Protein AF-A0A7T0DX29-F1 (afdb_monomer)

Mean predicted aligned error: 12.37 Å

Secondary structure (DSSP, 8-state):
--SS-EEEEEEEEEBSS-EEEEESSSSTTS-EEEEEPTT-EEEEEEEEEEEEETTEEEEEE-SSSEEEEGGGBPPPPS------S-SS---TTSPPSEEEE-TTSB-S-HHHHHHHT--EEEEEEEETTTEE-TTHHHHHHHHHHTT-EEEEEEE-BSS-HHHHHHHHHHHH---TT-EEEEE----TTSBPPHHHHHHHHHHHHHHHS-PPEEEESHHHHHHS-SS--HHHHTS-EEEE--SSS----TT-SS-SEEEEESSSSSSSS---BTTB-BSTTS---EEE-SS-HHHHHHHHT-

pLDDT: mean 92.16, std 12.1, range [32.5, 98.94]

Nearest PDB structures (foldseek):
  1jfx-assembly1_A  TM=8.303E-01  e=3.977E-15  Streptomyces coelicolor
  6zm8-assembly1_A  TM=8.230E-01  e=1.046E-13  Sodiomyces alcalophilus
  4kru-assembly1_A  TM=8.356E-01  e=8.184E-12  Clostridium phage phiSM101
  4krt-assembly2_B  TM=8.176E-01  e=5.025E-10  Clostridium phage phiSM101
  3hmc-assembly1_A  TM=8.014E-01  e=1.402E-07  Bacillus anthracis

Radius of gyration: 23.6 Å; Cα contacts (8 Å, |Δi|>4): 657; chains: 1; bounding box: 64×58×44 Å

Solvent-accessible surface area (backbone atoms only — not comparable to full-atom values): 16084 Å² total; per-residue (Å²): 125,72,94,60,79,66,46,89,31,53,51,61,30,34,23,70,35,74,38,59,31,12,38,78,40,54,37,89,85,33,54,70,75,48,74,45,57,55,72,43,74,42,57,34,59,22,38,34,77,39,55,66,56,98,86,43,32,48,22,31,29,57,55,80,53,33,20,35,59,41,86,40,31,43,77,62,62,74,66,62,72,59,62,60,102,55,84,83,60,88,74,41,72,46,56,44,43,29,36,50,46,48,68,68,41,44,73,82,28,57,59,47,22,38,74,65,48,37,45,32,42,36,30,38,29,25,34,32,51,72,46,66,36,86,46,36,67,61,50,50,53,55,32,46,76,62,69,31,47,47,28,38,28,33,42,49,29,55,48,60,52,69,44,28,48,52,36,35,53,71,66,56,56,71,55,85,63,36,23,47,32,39,33,47,54,93,37,89,100,36,49,46,47,58,64,48,55,53,54,40,40,50,51,45,26,72,77,65,76,38,58,36,29,43,30,30,38,71,52,45,50,75,57,66,48,86,62,72,45,74,75,51,60,75,35,51,32,32,35,44,40,55,41,87,74,68,81,74,42,73,48,48,98,61,67,56,32,33,33,37,24,61,40,88,51,35,54,88,52,52,56,65,46,57,35,36,62,17,26,97,84,49,34,26,41,30,25,51,59,94,65,52,74,68,54,48,63,66,53,50,45,83

Sequence (302 aa):
MSSYPEIPLTGSVTTSVLVNVRQGSPSLQAPVAQKLAPGQTVTILAAVVGDSVEGNAHWYRISANTYIWAGACSAAPPPNITASPLENSIDLQRIPFVVDLYHSDEVTSFQQAKNAGLAAVIHKATTGASGRDDEYDNRRIDAQNVGLLWGAYHWGTAANITQQVDNFLNYARPDKNTLIALDFETTPGNQMTAQGVKDFCNAIYSELHRRPVIYGSNLLREKLGATRDPFYLDHRLWLAQYSAHPTLPVHWDSYWLWQYTDGPHGPAGCRSIPGIPGNSLGHLDCNYFPGTLQDLNTQWAS

Organism: NCBI:txid539813

InterPro domains:
  IPR002053 Glycoside hydrolase, family 25 [PF01183] (99-262)
  IPR002053 Glycoside hydrolase, family 25 [PS51904] (95-302)
  IPR017853 Glycoside hydrolase superfamily [SSF51445] (98-300)

Foldseek 3Di:
DAPFDWAFAWAKWFFQAKKFKFFQFPEPPGDGPDIDGGGDIAIFGTWGADDDDPNQRIWTDRDPTIIIGPVRIDPRDDGPPPVPVPPDDLAQAAQFQEFEDAQQWAFQALLQLVVSRHAAYAYEAAEALAGGGPCLVVVVVRNVVNPHQAEYEYEYWQHDLVSSLVNCCVGNVDDLRYAYAYEQEDDPPIHQALVSLLSNQVVCCVVPVFGHAYEYECVCQVGNDQDADVSCVVHAYAYEDQEPDDDDRPNDPDHQKYQNFQAPGHDDHDQDGVRTQTGPVSGTGGMDGSDDSVVCSVPRSD

Structure (mmCIF, N/CA/C/O backbone):
data_AF-A0A7T0DX29-F1
#
_entry.id   AF-A0A7T0DX29-F1
#
loop_
_atom_site.group_PDB
_atom_site.id
_atom_site.type_symbol
_atom_site.label_atom_id
_atom_site.label_alt_id
_atom_site.label_comp_id
_atom_site.label_asym_id
_atom_site.label_entity_id
_atom_site.label_seq_id
_atom_site.pdbx_PDB_ins_code
_atom_site.Cartn_x
_atom_site.Cartn_y
_atom_site.Cartn_z
_atom_site.occupancy
_atom_site.B_iso_or_equiv
_atom_site.auth_seq_id
_atom_site.auth_comp_id
_atom_site.auth_asym_id
_atom_site.auth_atom_id
_atom_site.pdbx_PDB_model_num
ATOM 1 N N . MET A 1 1 ? -23.032 -19.375 16.101 1.00 46.28 1 MET A N 1
ATOM 2 C CA . MET A 1 1 ? -22.323 -19.222 14.814 1.00 46.28 1 MET A CA 1
ATOM 3 C C . MET A 1 1 ? -22.002 -20.614 14.300 1.00 46.28 1 MET A C 1
ATOM 5 O O . MET A 1 1 ? -21.700 -21.470 15.122 1.00 46.28 1 MET A O 1
ATOM 9 N N . SER A 1 2 ? -22.177 -20.851 13.000 1.00 51.75 2 SER A N 1
ATOM 10 C CA . SER A 1 2 ? -21.907 -22.142 12.352 1.00 51.75 2 SER A CA 1
ATOM 11 C C . SER A 1 2 ? -20.421 -22.499 12.452 1.00 51.75 2 SER A C 1
ATOM 13 O O . SER A 1 2 ? -19.575 -21.612 12.385 1.00 51.75 2 SER A O 1
ATOM 15 N N . SER A 1 3 ? -20.104 -23.781 12.637 1.00 65.44 3 SER A N 1
ATOM 16 C CA . SER A 1 3 ? -18.730 -24.307 12.634 1.00 65.44 3 SER A CA 1
ATOM 17 C C . SER A 1 3 ? -18.216 -24.648 11.229 1.00 65.44 3 SER A C 1
ATOM 19 O O . SER A 1 3 ? -17.125 -25.196 11.099 1.00 65.44 3 SER A O 1
ATOM 21 N N . TYR A 1 4 ? -19.006 -24.379 10.187 1.00 73.81 4 TYR A N 1
ATOM 22 C CA . TYR A 1 4 ? -18.675 -24.690 8.800 1.00 73.81 4 TYR A CA 1
ATOM 23 C C . TYR A 1 4 ? -18.224 -23.424 8.066 1.00 73.81 4 TYR A C 1
ATOM 25 O O . TYR A 1 4 ? -18.813 -22.368 8.299 1.00 73.81 4 TYR A O 1
ATOM 33 N N . PRO A 1 5 ? -17.218 -23.499 7.173 1.00 76.94 5 PRO A N 1
ATOM 34 C CA . PRO A 1 5 ? -16.922 -22.405 6.255 1.00 76.94 5 PRO A CA 1
ATOM 35 C C . PRO A 1 5 ? -18.178 -22.043 5.451 1.00 76.94 5 PRO A C 1
ATOM 37 O O . PRO A 1 5 ? -18.770 -22.906 4.798 1.00 76.94 5 PRO A O 1
ATOM 40 N N . GLU A 1 6 ? -18.596 -20.779 5.522 1.00 82.88 6 GLU A N 1
ATOM 41 C CA . GLU A 1 6 ? -19.805 -20.288 4.859 1.00 82.88 6 GLU A CA 1
ATOM 42 C C . GLU A 1 6 ? -19.464 -19.230 3.809 1.00 82.88 6 GLU A C 1
ATOM 44 O O . GLU A 1 6 ? -18.599 -18.383 4.024 1.00 82.88 6 GLU A O 1
ATOM 49 N N . ILE A 1 7 ? -20.195 -19.245 2.696 1.00 79.81 7 ILE A N 1
ATOM 50 C CA . ILE A 1 7 ? -20.221 -18.152 1.725 1.00 79.81 7 ILE A CA 1
ATOM 51 C C . ILE A 1 7 ? -21.471 -17.314 2.024 1.00 79.81 7 ILE A C 1
ATOM 53 O O . ILE A 1 7 ? -22.579 -17.866 1.982 1.00 79.81 7 ILE A O 1
ATOM 57 N N . PRO A 1 8 ? -21.340 -16.007 2.323 1.00 79.62 8 PRO A N 1
ATOM 58 C CA . PRO A 1 8 ? -22.489 -15.126 2.483 1.00 79.62 8 PRO A CA 1
ATOM 59 C C . PRO A 1 8 ? -23.383 -15.175 1.241 1.00 79.62 8 PRO A C 1
ATOM 61 O O . PRO A 1 8 ? -22.957 -14.859 0.133 1.00 79.62 8 PRO A O 1
ATOM 64 N N . LEU A 1 9 ? -24.627 -15.606 1.432 1.00 82.62 9 LEU A N 1
ATOM 65 C CA . LEU A 1 9 ? -25.626 -15.706 0.377 1.00 82.62 9 LEU A CA 1
ATOM 66 C C . LEU A 1 9 ? -26.995 -15.502 1.012 1.00 82.62 9 LEU A C 1
ATOM 68 O O . LEU A 1 9 ? -27.514 -16.391 1.689 1.00 82.62 9 LEU A O 1
ATOM 72 N N . THR A 1 10 ? -27.558 -14.316 0.808 1.00 81.94 10 THR A N 1
ATOM 73 C CA . THR A 1 10 ? -28.874 -13.945 1.323 1.00 81.94 10 THR A CA 1
ATOM 74 C C . THR A 1 10 ? -29.874 -13.842 0.182 1.00 81.94 10 THR A C 1
ATOM 76 O O . THR A 1 10 ? -29.548 -13.434 -0.932 1.00 81.94 10 THR A O 1
ATOM 79 N N . GLY A 1 11 ? -31.108 -14.251 0.445 1.00 85.56 11 GLY A N 1
ATOM 80 C CA . GLY A 1 11 ? -32.156 -14.275 -0.565 1.00 85.56 11 GLY A CA 1
ATOM 81 C C . GLY A 1 11 ? -33.291 -15.199 -0.166 1.00 85.56 11 GLY A C 1
ATOM 82 O O . GLY A 1 11 ? -33.345 -15.686 0.962 1.00 85.56 11 GLY A O 1
ATOM 83 N N . SER A 1 12 ? -34.203 -15.440 -1.099 1.00 90.38 12 SER A N 1
ATOM 84 C CA . SER A 1 12 ? -35.266 -16.429 -0.945 1.00 90.38 12 SER A CA 1
ATOM 85 C C . SER A 1 12 ? -35.136 -17.495 -2.022 1.00 90.38 12 SER A C 1
ATOM 87 O O . SER A 1 12 ? -34.916 -17.171 -3.186 1.00 90.38 12 SER A O 1
ATOM 89 N N . VAL A 1 13 ? -35.282 -18.756 -1.630 1.00 93.81 13 VAL A N 1
ATOM 90 C CA . VAL A 1 13 ? -35.387 -19.904 -2.538 1.00 93.81 13 VAL A CA 1
ATOM 91 C C . VAL A 1 13 ? -36.751 -20.550 -2.377 1.00 93.81 13 VAL A C 1
ATOM 93 O O . VAL A 1 13 ? -37.329 -20.509 -1.291 1.00 93.81 13 VAL A O 1
ATOM 96 N N . THR A 1 14 ? -37.260 -21.178 -3.430 1.00 95.56 14 THR A N 1
ATOM 97 C CA . THR A 1 14 ? -38.498 -21.957 -3.361 1.00 95.56 14 THR A CA 1
ATOM 98 C C . THR A 1 14 ? -38.165 -23.434 -3.455 1.00 95.56 14 THR A C 1
ATOM 100 O O . THR A 1 14 ? -37.446 -23.862 -4.350 1.00 95.56 14 THR A O 1
ATOM 103 N N . THR A 1 15 ? -38.679 -24.232 -2.531 1.00 95.06 15 THR A N 1
ATOM 104 C CA . THR A 1 15 ? -38.490 -25.688 -2.533 1.00 95.06 15 THR A CA 1
ATOM 105 C C . THR A 1 15 ? -39.165 -26.316 -3.758 1.00 95.06 15 THR A C 1
ATOM 107 O O . THR A 1 15 ? -40.343 -26.076 -4.021 1.00 95.06 15 THR A O 1
ATOM 110 N N . SER A 1 16 ? -38.428 -27.101 -4.544 1.00 93.44 16 SER A N 1
ATOM 111 C CA . SER A 1 16 ? -38.949 -27.794 -5.734 1.00 93.44 16 SER A CA 1
ATOM 112 C C . SER A 1 16 ? -39.532 -29.165 -5.388 1.00 93.44 16 SER A C 1
ATOM 114 O O . SER A 1 16 ? -40.434 -29.655 -6.065 1.00 93.44 16 SER A O 1
ATOM 116 N N . VAL A 1 17 ? -39.052 -29.762 -4.296 1.00 91.69 17 VAL A N 1
ATOM 117 C CA . VAL A 1 17 ? -39.510 -31.034 -3.731 1.00 91.69 17 VAL A CA 1
ATOM 118 C C . VAL A 1 17 ? -39.623 -30.918 -2.211 1.00 91.69 17 VAL A C 1
ATOM 120 O O . VAL A 1 17 ? -39.242 -29.906 -1.622 1.00 91.69 17 VAL A O 1
ATOM 123 N N . LEU A 1 18 ? -40.139 -31.959 -1.553 1.00 96.25 18 LEU A N 1
ATOM 124 C CA . LEU A 1 18 ? -40.106 -32.021 -0.095 1.00 96.25 18 LEU A CA 1
ATOM 125 C C . LEU A 1 18 ? -38.648 -32.014 0.379 1.00 96.25 18 LEU A C 1
ATOM 127 O O . LEU A 1 18 ? -37.866 -32.874 -0.024 1.00 96.25 18 LEU A O 1
ATOM 131 N N . VAL A 1 19 ? -38.296 -31.089 1.274 1.00 95.69 19 VAL A N 1
ATOM 132 C CA . VAL A 1 19 ? -36.934 -30.978 1.816 1.00 95.69 19 VAL A CA 1
ATOM 133 C C . VAL A 1 19 ? -36.930 -31.099 3.336 1.00 95.69 19 VAL A C 1
ATOM 135 O O . VAL A 1 19 ? -37.750 -30.512 4.044 1.00 95.69 19 VAL A O 1
ATOM 138 N N . ASN A 1 20 ? -35.990 -31.889 3.854 1.00 97.19 20 ASN A N 1
ATOM 139 C CA . ASN A 1 20 ? -35.747 -31.996 5.288 1.00 97.19 20 ASN A CA 1
ATOM 140 C C . ASN A 1 20 ? -34.866 -30.829 5.741 1.00 97.19 20 ASN A C 1
ATOM 142 O O . ASN A 1 20 ? -33.744 -30.674 5.257 1.00 97.19 20 ASN A O 1
ATOM 146 N N . VAL A 1 21 ? -35.340 -30.064 6.720 1.00 97.06 21 VAL A N 1
ATOM 147 C CA . VAL A 1 21 ? -34.515 -29.100 7.448 1.00 97.06 21 VAL A CA 1
ATOM 148 C C . VAL A 1 21 ? -33.689 -29.865 8.472 1.00 97.06 21 VAL A C 1
ATOM 150 O O . VAL A 1 21 ? -34.237 -30.520 9.358 1.00 97.06 21 VAL A O 1
ATOM 153 N N . ARG A 1 22 ? -32.368 -29.797 8.343 1.00 97.19 22 ARG A N 1
ATOM 154 C CA . ARG A 1 22 ? -31.395 -30.500 9.180 1.00 97.19 22 ARG A CA 1
ATOM 155 C C . ARG A 1 22 ? -30.907 -29.602 10.306 1.00 97.19 22 ARG A C 1
ATOM 157 O O . ARG A 1 22 ? -30.511 -28.466 10.055 1.00 97.19 22 ARG A O 1
ATOM 164 N N . GLN A 1 23 ? -30.945 -30.099 11.538 1.00 95.12 23 GLN A N 1
ATOM 165 C CA . GLN A 1 23 ? -30.471 -29.390 12.728 1.00 95.12 23 GLN A CA 1
ATOM 166 C C . GLN A 1 23 ? -28.979 -29.652 12.951 1.00 95.12 23 GLN A C 1
ATOM 168 O O . GLN A 1 23 ? -28.543 -30.799 12.931 1.00 95.12 23 GLN A O 1
ATOM 173 N N . GLY A 1 24 ? -28.203 -28.613 13.254 1.00 89.31 24 GLY A N 1
ATOM 174 C CA . GLY A 1 24 ? -26.823 -28.756 13.729 1.00 89.31 24 GLY A CA 1
ATOM 175 C C . GLY A 1 24 ? -25.768 -28.870 12.630 1.00 89.31 24 GLY A C 1
ATOM 176 O O . GLY A 1 24 ? -24.696 -28.292 12.777 1.00 89.31 24 GLY A O 1
ATOM 177 N N . SER A 1 25 ? -26.063 -29.554 11.521 1.00 93.06 25 SER A N 1
ATOM 178 C CA . SER A 1 25 ? -25.107 -29.718 10.419 1.00 93.06 25 SER A CA 1
ATOM 179 C C . SER A 1 25 ? -25.766 -29.895 9.040 1.00 93.06 25 SER A C 1
ATOM 181 O O . SER A 1 25 ? -26.893 -30.397 8.952 1.00 93.06 25 SER A O 1
ATOM 183 N N . PRO A 1 26 ? -25.081 -29.504 7.943 1.00 94.62 26 PRO A N 1
ATOM 184 C CA . PRO A 1 26 ? -25.516 -29.739 6.563 1.00 94.62 26 PRO A CA 1
ATOM 185 C C . PRO A 1 26 ? -25.245 -31.197 6.145 1.00 94.62 26 PRO A C 1
ATOM 187 O O . PRO A 1 26 ? -24.413 -31.481 5.288 1.00 94.62 26 PRO A O 1
ATOM 190 N N . SER A 1 27 ? -25.909 -32.147 6.807 1.00 94.12 27 SER A N 1
ATOM 191 C CA . SER A 1 27 ? -25.680 -33.584 6.622 1.00 94.12 27 SER A CA 1
ATOM 192 C C . SER A 1 27 ? -26.987 -34.369 6.517 1.00 94.12 27 SER A C 1
ATOM 194 O O . SER A 1 27 ? -27.991 -34.049 7.156 1.00 94.12 27 SER A O 1
ATOM 196 N N . LEU A 1 28 ? -26.970 -35.460 5.749 1.00 91.50 28 LEU A N 1
ATOM 197 C CA . LEU A 1 28 ? -28.060 -36.431 5.681 1.00 91.50 28 LEU A CA 1
ATOM 198 C C . LEU A 1 28 ? -28.261 -37.198 6.996 1.00 91.50 28 LEU A C 1
ATOM 200 O O . LEU A 1 28 ? -29.367 -37.688 7.241 1.00 91.50 28 LEU A O 1
ATOM 204 N N . GLN A 1 29 ? -27.227 -37.273 7.836 1.00 94.50 29 GLN A N 1
ATOM 205 C CA . GLN A 1 29 ? -27.259 -37.940 9.142 1.00 94.50 29 GLN A CA 1
ATOM 206 C C . GLN A 1 29 ? -27.737 -37.019 10.271 1.00 94.50 29 GLN A C 1
ATOM 208 O O . GLN A 1 29 ? -28.053 -37.483 11.365 1.00 94.50 29 GLN A O 1
ATOM 213 N N . ALA A 1 30 ? -27.820 -35.713 10.017 1.00 93.94 30 ALA A N 1
ATOM 214 C CA . ALA A 1 30 ? -28.291 -34.750 10.998 1.00 93.94 30 ALA A CA 1
ATOM 215 C C . ALA A 1 30 ? -29.791 -34.941 11.313 1.00 93.94 30 ALA A C 1
ATOM 217 O O . ALA A 1 30 ? -30.573 -35.269 10.408 1.00 93.94 30 ALA A O 1
ATOM 218 N N . PRO A 1 31 ? -30.238 -34.687 12.559 1.00 97.06 31 PRO A N 1
ATOM 219 C CA . PRO A 1 31 ? -31.652 -34.752 12.917 1.00 97.06 31 PRO A CA 1
ATOM 220 C C . PRO A 1 31 ? -32.518 -33.854 12.028 1.00 97.06 31 PRO A C 1
ATOM 222 O O . PRO A 1 31 ? -32.138 -32.729 11.697 1.00 97.06 31 PRO A O 1
ATOM 225 N N . VAL A 1 32 ? -33.704 -34.340 11.656 1.00 96.94 32 VAL A N 1
ATOM 226 C CA . VAL A 1 32 ? -34.688 -33.545 10.910 1.00 96.94 32 VAL A CA 1
ATOM 227 C C . VAL A 1 32 ? -35.457 -32.671 11.899 1.00 96.94 32 VAL A C 1
ATOM 229 O O . VAL A 1 32 ? -36.229 -33.187 12.700 1.00 96.94 32 VAL A O 1
ATOM 232 N N . ALA A 1 33 ? -35.250 -31.356 11.835 1.00 93.94 33 ALA A N 1
ATOM 233 C CA . ALA A 1 33 ? -35.965 -30.378 12.655 1.00 93.94 33 ALA A CA 1
ATOM 234 C C . ALA A 1 33 ? -37.413 -30.197 12.184 1.00 93.94 33 ALA A C 1
ATOM 236 O O . ALA A 1 33 ? -38.337 -30.127 12.986 1.00 93.94 33 ALA A O 1
ATOM 237 N N . GLN A 1 34 ? -37.602 -30.117 10.865 1.00 96.00 34 GLN A N 1
ATOM 238 C CA . GLN A 1 34 ? -38.903 -29.991 10.214 1.00 96.00 34 GLN A CA 1
ATOM 239 C C . GLN A 1 34 ? -38.811 -30.417 8.744 1.00 96.00 34 GLN A C 1
ATOM 241 O O . GLN A 1 34 ? -37.717 -30.594 8.202 1.00 96.00 34 GLN A O 1
ATOM 246 N N . LYS A 1 35 ? -39.963 -30.562 8.089 1.00 96.19 35 LYS A N 1
ATOM 247 C CA . LYS A 1 35 ? -40.069 -30.846 6.654 1.00 96.19 35 LYS A CA 1
ATOM 248 C C . LYS A 1 35 ? -40.775 -29.692 5.965 1.00 96.19 35 LYS A C 1
ATOM 250 O O . LYS A 1 35 ? -41.811 -29.247 6.451 1.00 96.19 35 LYS A O 1
ATOM 255 N N . LEU A 1 36 ? -40.228 -29.249 4.843 1.00 95.69 36 LEU A N 1
ATOM 256 C CA . LEU A 1 36 ? -40.836 -28.224 4.006 1.00 95.69 36 LEU A CA 1
ATOM 257 C C . LEU A 1 36 ? -41.469 -28.891 2.789 1.00 95.69 36 LEU A C 1
ATOM 259 O O . LEU A 1 36 ? -40.848 -29.752 2.163 1.00 95.69 36 LEU A O 1
ATOM 263 N N . ALA A 1 37 ? -42.714 -28.533 2.495 1.00 96.69 37 ALA A N 1
ATOM 264 C CA . ALA A 1 37 ? -43.442 -29.042 1.336 1.00 96.69 37 ALA A CA 1
ATOM 265 C C . ALA A 1 37 ? -42.986 -28.327 0.049 1.00 96.69 37 ALA A C 1
ATOM 267 O O . ALA A 1 37 ? -42.551 -27.181 0.146 1.00 96.69 37 ALA A O 1
ATOM 268 N N . PRO A 1 38 ? -43.133 -28.943 -1.142 1.00 95.44 38 PRO A N 1
ATOM 269 C CA . PRO A 1 38 ? -42.859 -28.267 -2.410 1.00 95.44 38 PRO A CA 1
ATOM 270 C C . PRO A 1 38 ? -43.627 -26.944 -2.534 1.00 95.44 38 PRO A C 1
ATOM 272 O O . PRO A 1 38 ? -44.781 -26.842 -2.115 1.00 95.44 38 PRO A O 1
ATOM 275 N N . GLY A 1 39 ? -42.999 -25.939 -3.136 1.00 92.06 39 GLY A N 1
ATOM 276 C CA . GLY A 1 39 ? -43.568 -24.606 -3.331 1.00 92.06 39 GLY A CA 1
ATOM 277 C C . GLY A 1 39 ? -43.418 -23.668 -2.131 1.00 92.06 39 GLY A C 1
ATOM 278 O O . GLY A 1 39 ? -43.852 -22.521 -2.207 1.00 92.06 39 GLY A O 1
ATOM 279 N N . GLN A 1 40 ? -42.792 -24.103 -1.032 1.00 94.19 40 GLN A N 1
ATOM 280 C CA . GLN A 1 40 ? -42.513 -23.220 0.101 1.00 94.19 40 GLN A CA 1
ATOM 281 C C . GLN A 1 40 ? -41.295 -22.336 -0.159 1.00 94.19 40 GLN A C 1
ATOM 283 O O . GLN A 1 40 ? -40.230 -22.834 -0.530 1.00 94.19 40 GLN A O 1
ATOM 288 N N . THR A 1 41 ? -41.458 -21.037 0.086 1.00 94.06 41 THR A N 1
ATOM 289 C CA . THR A 1 41 ? -40.389 -20.037 0.019 1.00 94.06 41 THR A CA 1
ATOM 290 C C . THR A 1 41 ? -39.646 -19.956 1.348 1.00 94.06 41 THR A C 1
ATOM 292 O O . THR A 1 41 ? -40.264 -19.854 2.407 1.00 94.06 41 THR A O 1
ATOM 295 N N . VAL A 1 42 ? -38.316 -19.990 1.290 1.00 91.94 42 VAL A N 1
ATOM 296 C CA . VAL A 1 42 ? -37.423 -20.024 2.451 1.00 91.94 42 VAL A CA 1
ATOM 297 C C . VAL A 1 42 ? -36.344 -18.963 2.304 1.00 91.94 42 VAL A C 1
ATOM 299 O O . VAL A 1 42 ? -35.675 -18.894 1.273 1.00 91.94 42 VAL A O 1
ATOM 302 N N . THR A 1 43 ? -36.137 -18.171 3.353 1.00 92.50 43 THR A N 1
ATOM 303 C CA . THR A 1 43 ? -35.022 -17.223 3.421 1.00 92.50 43 THR A CA 1
ATOM 304 C C . THR A 1 43 ? -33.719 -17.960 3.712 1.00 92.50 43 THR A C 1
ATOM 306 O O . THR A 1 43 ? -33.624 -18.706 4.689 1.00 92.50 43 THR A O 1
ATOM 309 N N . ILE A 1 44 ? -32.703 -17.726 2.887 1.00 93.06 44 ILE A N 1
ATOM 310 C CA . ILE A 1 44 ? -31.348 -18.250 3.079 1.00 93.06 44 ILE A CA 1
ATOM 311 C C . ILE A 1 44 ? -30.446 -17.168 3.674 1.00 93.06 44 ILE A C 1
ATOM 313 O O . ILE A 1 44 ? -30.629 -15.977 3.420 1.00 93.06 44 ILE A O 1
ATOM 317 N N . LEU A 1 45 ? -29.493 -17.595 4.497 1.00 87.94 45 LEU A N 1
ATOM 318 C CA . LEU A 1 45 ? -28.546 -16.734 5.209 1.00 87.94 45 LEU A CA 1
ATOM 319 C C . LEU A 1 45 ? -27.106 -16.938 4.730 1.00 87.94 45 LEU A C 1
ATOM 321 O O . LEU A 1 45 ? -26.296 -16.019 4.830 1.00 87.94 45 LEU A O 1
ATOM 325 N N . ALA A 1 46 ? -26.783 -18.141 4.258 1.00 86.81 46 ALA A N 1
ATOM 326 C CA . ALA A 1 46 ? -25.485 -18.476 3.692 1.00 86.81 46 ALA A CA 1
ATOM 327 C C . ALA A 1 46 ? -25.557 -19.760 2.857 1.00 86.81 46 ALA A C 1
ATOM 329 O O . ALA A 1 46 ? -26.452 -20.588 3.055 1.00 86.81 46 ALA A O 1
ATOM 330 N N . ALA A 1 47 ? -24.575 -19.948 1.977 1.00 90.88 47 ALA A N 1
ATOM 331 C CA . ALA A 1 47 ? -24.277 -21.228 1.349 1.00 90.88 47 ALA A CA 1
ATOM 332 C C . ALA A 1 47 ? -23.142 -21.935 2.103 1.00 90.88 47 ALA A C 1
ATOM 334 O O . ALA A 1 47 ? -22.165 -21.305 2.507 1.00 90.88 47 ALA A O 1
ATOM 335 N N . VAL A 1 48 ? -23.268 -23.248 2.281 1.00 92.00 48 VAL A N 1
ATOM 336 C CA . VAL A 1 48 ? -22.279 -24.098 2.955 1.00 92.00 48 VAL A CA 1
ATOM 337 C C . VAL A 1 48 ? -22.066 -25.390 2.169 1.00 92.00 48 VAL A C 1
ATOM 339 O O . VAL A 1 48 ? -22.934 -25.812 1.399 1.00 92.00 48 VAL A O 1
ATOM 342 N N . VAL A 1 49 ? -20.912 -26.025 2.362 1.00 93.31 49 VAL A N 1
ATOM 343 C CA . VAL A 1 49 ? -20.625 -27.357 1.813 1.00 93.31 49 VAL A CA 1
ATOM 344 C C . VAL A 1 49 ? -20.945 -28.411 2.871 1.00 93.31 49 VAL A C 1
ATOM 346 O O . VAL A 1 49 ? -20.573 -28.261 4.035 1.00 93.31 49 VAL A O 1
ATOM 349 N N . GLY A 1 50 ? -21.650 -29.462 2.463 1.00 91.94 50 GLY A N 1
ATOM 350 C CA . GLY A 1 50 ? -22.091 -30.554 3.325 1.00 91.94 50 GLY A CA 1
ATOM 351 C C . GLY A 1 50 ? -22.070 -31.900 2.609 1.00 91.94 50 GLY A C 1
ATOM 352 O O . GLY A 1 50 ? -21.329 -32.085 1.643 1.00 91.94 50 GLY A O 1
ATOM 353 N N . ASP A 1 51 ? -22.901 -32.839 3.064 1.00 94.75 51 ASP A N 1
ATOM 354 C CA . ASP A 1 51 ? -23.025 -34.143 2.405 1.00 94.75 51 ASP A CA 1
ATOM 355 C C . ASP A 1 51 ? -23.484 -33.976 0.951 1.00 94.75 51 ASP A C 1
ATOM 357 O O . ASP A 1 51 ? -24.396 -33.198 0.656 1.00 94.75 51 ASP A O 1
ATOM 361 N N . SER A 1 52 ? -22.872 -34.738 0.045 1.00 92.62 52 SER A N 1
ATOM 362 C CA . SER A 1 52 ? -23.263 -34.754 -1.363 1.00 92.62 52 SER A CA 1
ATOM 363 C C . SER A 1 52 ? -24.515 -35.601 -1.567 1.00 92.62 52 SER A C 1
ATOM 365 O O . SER A 1 52 ? -24.568 -36.762 -1.158 1.00 92.62 52 SER A O 1
ATOM 367 N N . VAL A 1 53 ? -25.513 -35.024 -2.229 1.00 86.00 53 VAL A N 1
ATOM 368 C CA . VAL A 1 53 ? -26.725 -35.716 -2.677 1.00 86.00 53 VAL A CA 1
ATOM 369 C C . VAL A 1 53 ? -26.776 -35.564 -4.188 1.00 86.00 53 VAL A C 1
ATOM 371 O O . VAL A 1 53 ? -26.669 -34.450 -4.690 1.00 86.00 53 VAL A O 1
ATOM 374 N N . GLU A 1 54 ? -26.859 -36.676 -4.921 1.00 86.12 54 GLU A N 1
ATOM 375 C CA . GLU A 1 54 ? -26.903 -36.672 -6.397 1.00 86.12 54 GLU A CA 1
ATOM 376 C C . GLU A 1 54 ? -25.766 -35.852 -7.049 1.00 86.12 54 GLU A C 1
ATOM 378 O O . GLU A 1 54 ? -25.940 -35.204 -8.076 1.00 86.12 54 GLU A O 1
ATOM 383 N N . GLY A 1 55 ? -24.578 -35.861 -6.433 1.00 83.75 55 GLY A N 1
ATOM 384 C CA . GLY A 1 55 ? -23.405 -35.130 -6.922 1.00 83.75 55 GLY A CA 1
ATOM 385 C C . GLY A 1 55 ? -23.356 -33.648 -6.536 1.00 83.75 55 GLY A C 1
ATOM 386 O O . GLY A 1 55 ? -22.369 -32.985 -6.842 1.00 83.75 55 GLY A O 1
ATOM 387 N N . ASN A 1 56 ? -24.361 -33.127 -5.828 1.00 87.50 56 ASN A N 1
ATOM 388 C CA . ASN A 1 56 ? -24.396 -31.752 -5.341 1.00 87.50 56 ASN A CA 1
ATOM 389 C C . ASN A 1 56 ? -24.170 -31.705 -3.819 1.00 87.50 56 ASN A C 1
ATOM 391 O O . ASN A 1 56 ? -25.017 -32.137 -3.034 1.00 87.50 56 ASN A O 1
ATOM 395 N N . ALA A 1 57 ? -23.037 -31.135 -3.407 1.00 92.88 57 ALA A N 1
ATOM 396 C CA . ALA A 1 57 ? -22.644 -30.968 -2.006 1.00 92.88 57 ALA A CA 1
ATOM 397 C C . ALA A 1 57 ? -23.052 -29.613 -1.397 1.00 92.88 57 ALA A C 1
ATOM 399 O O . ALA A 1 57 ? -22.621 -29.281 -0.292 1.00 92.88 57 ALA A O 1
ATOM 400 N N . HIS A 1 58 ? -23.848 -28.806 -2.102 1.00 94.44 58 HIS A N 1
ATOM 401 C CA . HIS A 1 58 ? -24.244 -27.477 -1.646 1.00 94.44 58 HIS A CA 1
ATOM 402 C C . HIS A 1 58 ? -25.498 -27.515 -0.770 1.00 94.44 58 HIS A C 1
ATOM 404 O O . HIS A 1 58 ? -26.494 -28.177 -1.071 1.00 94.44 58 HIS A O 1
ATOM 410 N N . TRP A 1 59 ? -25.455 -26.745 0.312 1.00 96.12 59 TRP A N 1
ATOM 411 C CA . TRP A 1 59 ? -26.535 -26.578 1.277 1.00 96.12 59 TRP A CA 1
ATOM 412 C C . TRP A 1 59 ? -26.738 -25.093 1.583 1.00 96.12 59 TRP A C 1
ATOM 414 O O . TRP A 1 59 ? -25.808 -24.293 1.485 1.00 96.12 59 TRP A O 1
ATOM 424 N N . TYR A 1 60 ? -27.946 -24.725 2.001 1.00 95.69 60 TYR A N 1
ATOM 425 C CA . TYR A 1 60 ? -28.265 -23.386 2.487 1.00 95.69 60 TYR A CA 1
ATOM 426 C C . TYR A 1 60 ? -28.489 -23.402 3.992 1.00 95.69 60 TYR A C 1
ATOM 428 O O . TYR A 1 60 ? -29.245 -24.233 4.500 1.00 95.69 60 TYR A O 1
ATOM 436 N N . ARG A 1 61 ? -27.889 -22.450 4.709 1.00 94.75 61 ARG A N 1
ATOM 437 C CA . ARG A 1 61 ? -28.245 -22.166 6.101 1.00 94.75 61 ARG A CA 1
ATOM 438 C C . ARG A 1 61 ? -29.456 -21.239 6.125 1.00 94.75 61 ARG A C 1
ATOM 440 O O . ARG A 1 61 ? -29.431 -20.188 5.495 1.00 94.75 61 ARG A O 1
ATOM 447 N N . ILE A 1 62 ? -30.496 -21.608 6.872 1.00 92.69 62 ILE A N 1
ATOM 448 C CA . ILE A 1 62 ? -31.782 -20.876 6.901 1.00 92.69 62 ILE A CA 1
ATOM 449 C C . ILE A 1 62 ? -32.126 -20.298 8.281 1.00 92.69 62 ILE A C 1
ATOM 451 O O . ILE A 1 62 ? -33.079 -19.543 8.431 1.00 92.69 62 ILE A O 1
ATOM 455 N N . SER A 1 63 ? -31.353 -20.648 9.310 1.00 90.00 63 SER A N 1
ATOM 456 C CA . SER A 1 63 ? -31.452 -20.058 10.651 1.00 90.00 63 SER A CA 1
ATOM 457 C C . SER A 1 63 ? -30.083 -20.064 11.341 1.00 90.00 63 SER A C 1
ATOM 459 O O . SER A 1 63 ? -29.057 -20.306 10.703 1.00 90.00 63 SER A O 1
ATOM 461 N N . ALA A 1 64 ? -30.037 -19.806 12.649 1.00 83.75 64 ALA A N 1
ATOM 462 C CA . ALA A 1 64 ? -28.802 -19.873 13.426 1.00 83.75 64 ALA A CA 1
ATOM 463 C C . ALA A 1 64 ? -28.110 -21.248 13.358 1.00 83.75 64 ALA A C 1
ATOM 465 O O . ALA A 1 64 ? -26.886 -21.299 13.471 1.00 83.75 64 ALA A O 1
ATOM 466 N N . ASN A 1 65 ? -28.867 -22.345 13.196 1.00 89.00 65 ASN A N 1
ATOM 467 C CA . ASN A 1 65 ? -28.305 -23.699 13.239 1.00 89.00 65 ASN A CA 1
ATOM 468 C C . ASN A 1 65 ? -29.107 -24.753 12.449 1.00 89.00 65 ASN A C 1
ATOM 470 O O . ASN A 1 65 ? -29.179 -25.917 12.850 1.00 89.00 65 ASN A O 1
ATOM 474 N N . THR A 1 66 ? -29.756 -24.352 11.355 1.00 94.62 66 THR A N 1
ATOM 475 C CA . THR A 1 66 ? -30.495 -25.284 10.491 1.00 94.62 66 THR A CA 1
ATOM 476 C C . THR A 1 66 ? -30.164 -25.104 9.022 1.00 94.62 66 THR A C 1
ATOM 478 O O . THR A 1 66 ? -30.001 -23.972 8.555 1.00 94.62 66 THR A O 1
ATOM 481 N N . TYR A 1 67 ? -30.152 -26.220 8.295 1.00 96.25 67 TYR A N 1
ATOM 482 C CA . TYR A 1 67 ? -29.695 -26.307 6.913 1.00 96.25 67 TYR A CA 1
ATOM 483 C C . TYR A 1 67 ? -30.702 -27.050 6.031 1.00 96.25 67 TYR A C 1
ATOM 485 O O . TYR A 1 67 ? -31.386 -27.960 6.496 1.00 96.25 67 TYR A O 1
ATOM 493 N N . ILE A 1 68 ? -30.770 -26.692 4.752 1.00 97.12 68 ILE A N 1
ATOM 494 C CA . ILE A 1 68 ? -31.513 -27.423 3.715 1.00 97.12 68 ILE A CA 1
ATOM 495 C C . ILE A 1 68 ? -30.595 -27.701 2.530 1.00 97.12 68 ILE A C 1
ATOM 497 O O . ILE A 1 68 ? -29.690 -26.916 2.252 1.00 97.12 68 ILE A O 1
ATOM 501 N N . TRP A 1 69 ? -30.804 -28.815 1.836 1.00 96.75 69 TRP A N 1
ATOM 502 C CA . TRP A 1 69 ? -29.992 -29.156 0.670 1.00 96.75 69 TRP A CA 1
ATOM 503 C C . TRP A 1 69 ? -30.384 -28.291 -0.534 1.00 96.75 69 TRP A C 1
ATOM 505 O O . TRP A 1 69 ? -31.571 -28.147 -0.838 1.00 96.75 69 TRP A O 1
ATOM 515 N N . ALA A 1 70 ? -29.391 -27.714 -1.218 1.00 94.88 70 ALA A N 1
ATOM 516 C CA . ALA A 1 70 ? -29.625 -26.720 -2.263 1.00 94.88 70 ALA A CA 1
ATOM 517 C C . ALA A 1 70 ? -30.288 -27.312 -3.514 1.00 94.88 70 ALA A C 1
ATOM 519 O O . ALA A 1 70 ? -31.089 -26.637 -4.153 1.00 94.88 70 ALA A O 1
ATOM 520 N N . GLY A 1 71 ? -30.011 -28.578 -3.846 1.00 93.12 71 GLY A N 1
ATOM 521 C CA . GLY A 1 71 ? -30.595 -29.225 -5.027 1.00 93.12 71 GLY A CA 1
ATOM 522 C C . GLY A 1 71 ? -32.106 -29.485 -4.938 1.00 93.12 71 GLY A C 1
ATOM 523 O O . GLY A 1 71 ? -32.743 -29.707 -5.961 1.00 93.12 71 GLY A O 1
ATOM 524 N N . ALA A 1 72 ? -32.705 -29.396 -3.743 1.00 93.44 72 ALA A N 1
ATOM 525 C CA . ALA A 1 72 ? -34.156 -29.495 -3.543 1.00 93.44 72 ALA A CA 1
ATOM 526 C C . ALA A 1 72 ? -34.871 -28.136 -3.643 1.00 93.44 72 ALA A C 1
ATOM 528 O O . ALA A 1 72 ? -36.045 -28.017 -3.282 1.00 93.44 72 ALA A O 1
ATOM 529 N N . CYS A 1 73 ? -34.164 -27.096 -4.082 1.00 94.56 73 CYS A N 1
ATOM 530 C CA . CYS A 1 73 ? -34.674 -25.740 -4.193 1.00 94.56 73 CYS A CA 1
ATOM 531 C C . CYS A 1 73 ? -34.510 -25.220 -5.625 1.00 94.56 73 CYS A C 1
ATOM 533 O O . CYS A 1 73 ? -33.717 -25.736 -6.412 1.00 94.56 73 CYS A O 1
ATOM 535 N N . SER A 1 74 ? -35.250 -24.166 -5.963 1.00 91.88 74 SER A N 1
ATOM 536 C CA . SER A 1 74 ? -34.931 -23.310 -7.098 1.00 91.88 74 SER A CA 1
ATOM 537 C C . SER A 1 74 ? -33.488 -22.828 -6.983 1.00 91.88 74 SER A C 1
ATOM 539 O O . SER A 1 74 ? -32.953 -22.720 -5.874 1.00 91.88 74 SER A O 1
ATOM 541 N N . ALA A 1 75 ? -32.881 -22.464 -8.114 1.00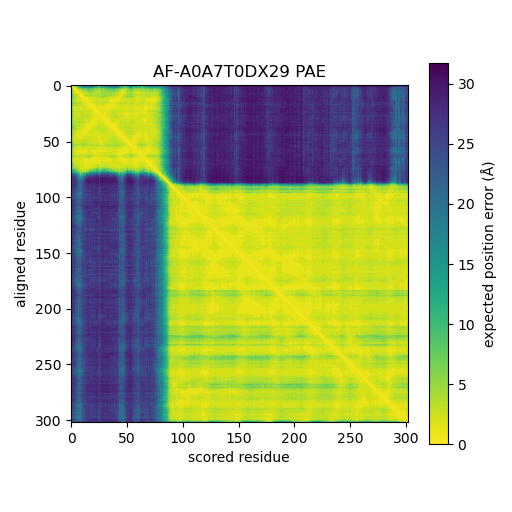 84.38 75 ALA A N 1
ATOM 542 C CA . ALA A 1 75 ? -31.632 -21.720 -8.075 1.00 84.38 75 ALA A CA 1
ATOM 543 C C . ALA A 1 75 ? -31.795 -20.541 -7.106 1.00 84.38 75 ALA A C 1
ATOM 545 O O . ALA A 1 75 ? -32.807 -19.829 -7.154 1.00 84.38 75 ALA A O 1
ATOM 546 N N . ALA A 1 76 ? -30.832 -20.374 -6.198 1.00 80.31 76 ALA A N 1
ATOM 547 C CA . ALA A 1 76 ? -30.760 -19.147 -5.430 1.00 80.31 76 ALA A CA 1
ATOM 548 C C . ALA A 1 76 ? -30.725 -17.971 -6.409 1.00 80.31 76 ALA A C 1
ATOM 550 O O . ALA A 1 76 ? -30.156 -18.114 -7.501 1.00 80.31 76 ALA A O 1
ATOM 551 N N . PRO A 1 77 ? -31.322 -16.819 -6.050 1.00 70.69 77 PRO A N 1
ATOM 552 C CA . PRO A 1 77 ? -31.035 -15.607 -6.793 1.00 70.69 77 PRO A CA 1
ATOM 553 C C . PRO A 1 77 ? -29.510 -15.503 -6.934 1.00 70.69 77 PRO A C 1
ATOM 555 O O . PRO A 1 77 ? -28.796 -15.934 -6.011 1.00 70.69 77 PRO A O 1
ATOM 558 N N . PRO A 1 78 ? -28.994 -14.974 -8.066 1.00 62.16 78 PRO A N 1
ATOM 559 C CA . PRO A 1 78 ? -27.587 -14.594 -8.112 1.00 62.16 78 PRO A CA 1
ATOM 560 C C . PRO A 1 78 ? -27.307 -13.850 -6.814 1.00 62.16 78 PRO A C 1
ATOM 562 O O . PRO A 1 78 ? -28.218 -13.134 -6.368 1.00 62.16 78 PRO A O 1
ATOM 565 N N . PRO A 1 79 ? -26.151 -14.100 -6.161 1.00 54.28 79 PRO A N 1
ATOM 566 C CA . PRO A 1 79 ? -25.870 -13.496 -4.876 1.00 54.28 79 PRO A CA 1
ATOM 567 C C . PRO A 1 79 ? -26.334 -12.065 -4.970 1.00 54.28 79 PRO A C 1
ATOM 569 O O . PRO A 1 79 ? -25.994 -11.380 -5.941 1.00 54.28 79 PRO A O 1
ATOM 572 N N . ASN A 1 80 ? -27.195 -11.667 -4.035 1.00 42.12 80 ASN A N 1
ATOM 573 C CA . ASN A 1 80 ? -27.410 -10.265 -3.802 1.00 42.12 80 ASN A CA 1
ATOM 574 C C . ASN A 1 80 ? -26.027 -9.747 -3.384 1.00 42.12 80 ASN A C 1
ATOM 576 O O . ASN A 1 80 ? -25.750 -9.507 -2.218 1.00 42.12 80 ASN A O 1
ATOM 580 N N . ILE A 1 81 ? -25.193 -9.462 -4.381 1.00 39.34 81 ILE A N 1
ATOM 581 C CA . ILE A 1 81 ? -24.575 -8.173 -4.500 1.00 39.34 81 ILE A CA 1
ATOM 582 C C . ILE A 1 81 ? -25.768 -7.221 -4.672 1.00 39.34 81 ILE A C 1
ATOM 584 O O . ILE A 1 81 ? -25.933 -6.544 -5.678 1.00 39.34 81 ILE A O 1
ATOM 588 N N . THR A 1 82 ? -26.592 -7.093 -3.618 1.00 32.50 82 THR A N 1
ATOM 589 C CA . THR A 1 82 ? -26.736 -5.766 -3.072 1.00 32.50 82 THR A CA 1
ATOM 590 C C . THR A 1 82 ? -25.302 -5.304 -3.050 1.00 32.50 82 THR A C 1
ATOM 592 O O . THR A 1 82 ? -24.492 -5.824 -2.274 1.00 32.50 82 THR A O 1
ATOM 595 N N . ALA A 1 83 ? -24.970 -4.406 -3.977 1.00 36.25 83 ALA A N 1
ATOM 596 C CA . ALA A 1 83 ? -24.000 -3.405 -3.642 1.00 36.25 83 ALA A CA 1
ATOM 597 C C . ALA A 1 83 ? -24.230 -3.173 -2.148 1.00 36.25 83 ALA A C 1
ATOM 599 O O . ALA A 1 83 ? -25.370 -2.910 -1.727 1.00 36.25 83 ALA A O 1
ATOM 600 N N . SER A 1 84 ? -23.195 -3.367 -1.329 1.00 32.84 84 SER A N 1
ATOM 601 C CA . SER A 1 84 ? -23.123 -2.657 -0.056 1.00 32.84 84 SER A CA 1
ATOM 602 C C . SER A 1 84 ? -23.807 -1.303 -0.257 1.00 32.84 84 SER A C 1
ATOM 604 O O . SER A 1 84 ? -23.691 -0.793 -1.368 1.00 32.84 84 SER A O 1
ATOM 606 N N . PRO A 1 85 ? -24.540 -0.713 0.695 1.00 35.66 85 PRO A N 1
ATOM 607 C CA . PRO A 1 85 ? -25.032 0.656 0.527 1.00 35.66 85 PRO A CA 1
ATOM 608 C C . PRO A 1 85 ? -23.843 1.586 0.191 1.00 35.66 85 PRO A C 1
ATOM 610 O O . PRO A 1 85 ? -23.142 2.064 1.069 1.00 35.66 85 PRO A O 1
ATOM 613 N N . LEU A 1 86 ? -23.569 1.682 -1.104 1.00 38.72 86 LEU A N 1
ATOM 614 C CA . LEU A 1 86 ? -22.382 2.074 -1.862 1.00 38.72 86 LEU A CA 1
ATOM 615 C C . LEU A 1 86 ? -22.780 1.889 -3.347 1.00 38.72 86 LEU A C 1
ATOM 617 O O . LEU A 1 86 ? -21.967 1.532 -4.195 1.00 38.72 86 LEU A O 1
ATOM 621 N N . GLU A 1 87 ? -24.032 2.185 -3.714 1.00 34.47 87 GLU A N 1
ATOM 622 C CA . GLU A 1 87 ? -24.145 3.004 -4.915 1.00 34.47 87 GLU A CA 1
ATOM 623 C C . GLU A 1 87 ? -23.460 4.335 -4.572 1.00 34.47 87 GLU A C 1
ATOM 625 O O . GLU A 1 87 ? -24.013 5.194 -3.894 1.00 34.47 87 GLU A O 1
ATOM 630 N N . ASN A 1 88 ? -22.198 4.442 -4.986 1.00 42.78 88 ASN A N 1
ATOM 631 C CA . ASN A 1 88 ? -21.573 5.673 -5.456 1.00 42.78 88 ASN A CA 1
ATOM 632 C C . ASN A 1 88 ? -21.642 6.912 -4.555 1.00 42.78 88 ASN A C 1
ATOM 634 O O . ASN A 1 88 ? -21.885 8.020 -5.030 1.00 42.78 88 ASN A O 1
ATOM 638 N N . SER A 1 89 ? -21.239 6.781 -3.297 1.00 56.53 89 SER A N 1
ATOM 639 C CA . SER A 1 89 ? -20.398 7.839 -2.744 1.00 56.53 89 SER A CA 1
ATOM 640 C C . SER A 1 89 ? -19.221 7.207 -2.032 1.00 56.53 89 SER A C 1
ATOM 642 O O . SER A 1 89 ? -19.379 6.596 -0.976 1.00 56.53 89 SER A O 1
ATOM 644 N N . ILE A 1 90 ? -18.038 7.347 -2.623 1.00 76.44 90 ILE A N 1
ATOM 645 C CA . ILE A 1 90 ? -16.786 7.198 -1.893 1.00 76.44 90 ILE A CA 1
ATOM 646 C C . ILE A 1 90 ? -16.885 8.149 -0.691 1.00 76.44 90 ILE A C 1
ATOM 648 O O . ILE A 1 90 ? -16.847 9.368 -0.854 1.00 76.44 90 ILE A O 1
ATOM 652 N N . ASP A 1 91 ? -17.096 7.598 0.505 1.00 82.44 91 ASP A N 1
ATOM 653 C CA . ASP A 1 91 ? -17.202 8.384 1.732 1.00 82.44 91 ASP A CA 1
ATOM 654 C C . ASP A 1 91 ? -15.801 8.650 2.277 1.00 82.44 91 ASP A C 1
ATOM 656 O O . ASP A 1 91 ? -15.300 7.952 3.159 1.00 82.44 91 ASP A O 1
ATOM 660 N N . LEU A 1 92 ? -15.159 9.667 1.708 1.00 90.12 92 LEU A N 1
ATOM 661 C CA . LEU A 1 92 ? -13.859 10.141 2.166 1.00 90.12 92 LEU A CA 1
ATOM 662 C C . LEU A 1 92 ? -13.962 10.993 3.434 1.00 90.12 92 LEU A C 1
ATOM 664 O O . LEU A 1 92 ? -12.936 11.461 3.900 1.00 90.12 92 LEU A O 1
ATOM 668 N N . GLN A 1 93 ? -15.153 11.239 3.996 1.00 88.06 93 GLN A N 1
ATOM 669 C CA . GLN A 1 93 ? -15.305 12.066 5.203 1.00 88.06 93 GLN A CA 1
ATOM 670 C C . GLN A 1 93 ? -14.979 11.299 6.492 1.00 88.06 93 GLN A C 1
ATOM 672 O O . GLN A 1 93 ? -14.788 11.911 7.542 1.00 88.06 93 GLN A O 1
ATOM 677 N N . ARG A 1 94 ? -14.905 9.966 6.431 1.00 88.06 94 ARG A N 1
ATOM 678 C CA . ARG A 1 94 ? -14.507 9.118 7.564 1.00 88.06 94 ARG A CA 1
ATOM 679 C C . ARG A 1 94 ? -13.000 9.131 7.778 1.00 88.06 94 ARG A C 1
ATOM 681 O O . ARG A 1 94 ? -12.241 9.410 6.856 1.00 88.06 94 ARG A O 1
ATOM 688 N N . ILE A 1 95 ? -12.586 8.738 8.985 1.00 91.12 95 ILE A N 1
ATOM 689 C CA . ILE A 1 95 ? -11.186 8.422 9.280 1.00 91.12 95 ILE A CA 1
ATOM 690 C C . ILE A 1 95 ? -10.666 7.414 8.240 1.00 91.12 95 ILE A C 1
ATOM 692 O O . ILE A 1 95 ? -11.337 6.399 8.011 1.00 91.12 95 ILE A O 1
ATOM 696 N N . PRO A 1 96 ? -9.502 7.675 7.613 1.00 92.06 96 PRO A N 1
ATOM 697 C CA . PRO A 1 96 ? -8.898 6.746 6.668 1.00 92.06 96 PRO A CA 1
ATOM 698 C C . PRO A 1 96 ? -8.736 5.354 7.285 1.00 92.06 96 PRO A C 1
ATOM 700 O O . PRO A 1 96 ? -8.252 5.207 8.407 1.00 92.06 96 PRO A O 1
ATOM 703 N N . PHE A 1 97 ? -9.124 4.310 6.548 1.00 90.06 97 PHE A N 1
ATOM 704 C CA . PHE A 1 97 ? -8.920 2.927 6.995 1.00 90.06 97 PHE A CA 1
ATOM 705 C C . PHE A 1 97 ? -7.450 2.528 6.966 1.00 90.06 97 PHE A C 1
ATOM 707 O O . PHE A 1 97 ? -7.016 1.728 7.798 1.00 90.06 97 PHE A O 1
ATOM 714 N N . VAL A 1 98 ? -6.696 3.079 6.020 1.00 98.38 98 VAL A N 1
ATOM 715 C CA . VAL A 1 98 ? -5.280 2.789 5.838 1.00 98.38 98 VAL A CA 1
ATOM 716 C C . VAL A 1 98 ? -4.535 4.106 5.654 1.00 98.38 98 VAL A C 1
ATOM 718 O O . VAL A 1 98 ? -4.973 4.975 4.897 1.00 98.38 98 VAL A O 1
ATOM 721 N N . VAL A 1 99 ? -3.404 4.236 6.332 1.00 98.56 99 VAL A N 1
ATOM 722 C CA . VAL A 1 99 ? -2.384 5.241 6.017 1.00 98.56 99 VAL A CA 1
ATOM 723 C C . VAL A 1 99 ? -1.121 4.545 5.581 1.00 98.56 99 VAL A C 1
ATOM 725 O O . VAL A 1 99 ? -0.858 3.405 5.983 1.00 98.56 99 VAL A O 1
ATOM 728 N N . ASP A 1 100 ? -0.338 5.249 4.792 1.00 98.81 100 ASP A N 1
ATOM 729 C CA . ASP A 1 100 ? 1.046 4.903 4.566 1.00 98.81 100 ASP A CA 1
ATOM 730 C C . ASP A 1 100 ? 1.958 5.965 5.168 1.00 98.81 100 ASP A C 1
ATOM 732 O O . ASP A 1 100 ? 1.564 7.117 5.308 1.00 98.81 100 ASP A O 1
ATOM 736 N N . LEU A 1 101 ? 3.108 5.520 5.673 1.00 98.81 101 LEU A N 1
ATOM 737 C CA . LEU A 1 101 ? 3.991 6.330 6.509 1.00 98.81 101 LEU A CA 1
ATOM 738 C C . LEU A 1 101 ? 5.458 6.097 6.149 1.00 98.81 101 LEU A C 1
ATOM 740 O O . LEU A 1 101 ? 5.844 5.013 5.701 1.00 98.81 101 LEU A O 1
ATOM 744 N N . TYR A 1 102 ? 6.292 7.084 6.445 1.00 98.62 102 TYR A N 1
ATOM 745 C CA . TYR A 1 102 ? 7.749 6.992 6.451 1.00 98.62 102 TYR A CA 1
ATOM 746 C C . TYR A 1 102 ? 8.339 7.786 7.629 1.00 98.62 102 TYR A C 1
ATOM 748 O O . TYR A 1 102 ? 7.614 8.435 8.385 1.00 98.62 102 TYR A O 1
ATOM 756 N N . HIS A 1 103 ? 9.660 7.735 7.824 1.00 98.44 103 HIS A N 1
ATOM 757 C CA . HIS A 1 103 ? 10.320 8.324 9.000 1.00 98.44 103 HIS A CA 1
ATOM 758 C C . HIS A 1 103 ? 10.024 9.812 9.243 1.00 98.44 103 HIS A C 1
ATOM 760 O O . HIS A 1 103 ? 10.124 10.265 10.380 1.00 98.44 103 HIS A O 1
ATOM 766 N N . SER A 1 104 ? 9.678 10.594 8.210 1.00 98.12 104 SER A N 1
ATOM 767 C CA . SER A 1 104 ? 9.379 12.022 8.408 1.00 98.12 104 SER A CA 1
ATOM 768 C C . SER A 1 104 ? 7.955 12.295 8.891 1.00 98.12 104 SER A C 1
ATOM 770 O O . SER A 1 104 ? 7.680 13.433 9.269 1.00 98.12 104 SER A O 1
ATOM 772 N N . ASP A 1 105 ? 7.061 11.305 8.879 1.00 98.50 105 ASP A N 1
ATOM 773 C CA . ASP A 1 105 ? 5.742 11.442 9.494 1.00 98.50 105 ASP A CA 1
ATOM 774 C C . ASP A 1 105 ? 5.863 11.401 11.008 1.00 98.50 105 ASP A C 1
ATOM 776 O O . ASP A 1 105 ? 6.548 10.545 11.558 1.00 98.50 105 ASP A O 1
ATOM 780 N N . GLU A 1 106 ? 5.171 12.288 11.706 1.00 98.25 106 GLU A N 1
ATOM 781 C CA . GLU A 1 106 ? 5.044 12.219 13.150 1.00 98.25 106 GLU A CA 1
ATOM 782 C C . GLU A 1 106 ? 3.961 11.199 13.534 1.00 98.25 106 GLU A C 1
ATOM 784 O O . GLU A 1 106 ? 2.847 11.199 13.000 1.00 98.25 106 GLU A O 1
ATOM 789 N N . VAL A 1 107 ? 4.273 10.346 14.513 1.00 98.56 107 VAL A N 1
ATOM 790 C CA . VAL A 1 107 ? 3.315 9.443 15.157 1.00 98.56 107 VAL A CA 1
ATOM 791 C C . VAL A 1 107 ? 3.402 9.649 16.662 1.00 98.56 107 VAL A C 1
ATOM 793 O O . VAL A 1 107 ? 4.405 9.327 17.290 1.00 98.56 107 VAL A O 1
ATOM 796 N N . THR A 1 108 ? 2.331 10.165 17.258 1.00 98.31 108 THR A N 1
ATOM 797 C CA . THR A 1 108 ? 2.246 10.390 18.708 1.00 98.31 108 THR A CA 1
ATOM 798 C C . THR A 1 108 ? 1.481 9.284 19.432 1.00 98.31 108 THR A C 1
ATOM 800 O O . THR A 1 108 ? 1.720 9.057 20.617 1.00 98.31 108 THR A O 1
ATOM 803 N N . SER A 1 109 ? 0.559 8.576 18.760 1.00 98.25 109 SER A N 1
ATOM 804 C CA . SER A 1 109 ? -0.146 7.429 19.351 1.00 98.25 109 SER A CA 1
ATOM 805 C C . SER A 1 109 ? -0.918 6.577 18.335 1.00 98.25 109 SER A C 1
ATOM 807 O O . SER A 1 109 ? -2.021 6.937 17.914 1.00 98.25 109 SER A O 1
ATOM 809 N N . PHE A 1 110 ? -0.443 5.359 18.056 1.00 98.69 110 PHE A N 1
ATOM 810 C CA . PHE A 1 110 ? -1.235 4.383 17.294 1.00 98.69 110 PHE A CA 1
ATOM 811 C C . PHE A 1 110 ? -2.508 3.931 18.022 1.00 98.69 110 PHE A C 1
ATOM 813 O O . PHE A 1 110 ? -3.489 3.580 17.371 1.00 98.69 110 PHE A O 1
ATOM 820 N N . GLN A 1 111 ? -2.547 3.982 19.359 1.00 97.62 111 GLN A N 1
ATOM 821 C CA . GLN A 1 111 ? -3.764 3.663 20.113 1.00 97.62 111 GLN A CA 1
ATOM 822 C C . GLN A 1 111 ? -4.877 4.683 19.842 1.00 97.62 111 GLN A C 1
ATOM 824 O O . GLN A 1 111 ? -6.034 4.296 19.671 1.00 97.62 111 GLN A O 1
ATOM 829 N N . GLN A 1 112 ? -4.544 5.978 19.788 1.00 97.50 112 GLN A N 1
ATOM 830 C CA . GLN A 1 112 ? -5.518 7.011 19.426 1.00 97.50 112 GLN A CA 1
ATOM 831 C C . GLN A 1 112 ? -5.992 6.830 17.982 1.00 97.50 112 GLN A C 1
ATOM 833 O O . GLN A 1 112 ? -7.199 6.863 17.742 1.00 97.50 112 GLN A O 1
ATOM 838 N N . ALA A 1 113 ? -5.072 6.534 17.060 1.00 98.00 113 ALA A N 1
ATOM 839 C CA . ALA A 1 113 ? -5.403 6.276 15.662 1.00 98.00 113 ALA A CA 1
ATOM 840 C C . ALA A 1 113 ? -6.352 5.076 15.516 1.00 98.00 113 ALA A C 1
ATOM 842 O O . ALA A 1 113 ? -7.385 5.164 14.849 1.00 98.00 113 ALA A O 1
ATOM 843 N N . LYS A 1 114 ? -6.056 3.972 16.215 1.00 95.62 114 LYS A N 1
ATOM 844 C CA . LYS A 1 114 ? -6.902 2.773 16.264 1.00 95.62 114 LYS A CA 1
ATOM 845 C C . LYS A 1 114 ? -8.298 3.089 16.797 1.00 95.62 114 LYS A C 1
ATOM 847 O O . LYS A 1 114 ? -9.286 2.684 16.190 1.00 95.62 114 LYS A O 1
ATOM 852 N N . ASN A 1 115 ? -8.385 3.830 17.902 1.00 93.06 115 ASN A N 1
ATOM 853 C CA . ASN A 1 115 ? -9.661 4.216 18.510 1.00 93.06 115 ASN A CA 1
ATOM 854 C C . ASN A 1 115 ? -10.485 5.144 17.604 1.00 93.06 115 ASN A C 1
ATOM 856 O O . ASN A 1 115 ? -11.712 5.103 17.653 1.00 93.06 115 ASN A O 1
ATOM 860 N N . ALA A 1 116 ? -9.825 5.959 16.777 1.00 91.12 116 ALA A N 1
ATOM 861 C CA . ALA A 1 116 ? -10.477 6.820 15.796 1.00 91.12 116 ALA A CA 1
ATOM 862 C C . ALA A 1 116 ? -11.019 6.043 14.581 1.00 91.12 116 ALA A C 1
ATOM 864 O O . ALA A 1 116 ? -11.892 6.544 13.878 1.00 91.12 116 ALA A O 1
ATOM 865 N N . GLY A 1 117 ? -10.547 4.814 14.352 1.00 92.44 117 GLY A N 1
ATOM 866 C CA . GLY A 1 117 ? -11.030 3.941 13.282 1.00 92.44 117 GLY A CA 1
ATOM 867 C C . GLY A 1 117 ? -9.973 3.531 12.259 1.00 92.44 117 GLY A C 1
ATOM 868 O O . GLY A 1 117 ? -10.327 2.860 11.289 1.00 92.44 117 GLY A O 1
ATOM 869 N N . LEU A 1 118 ? -8.694 3.875 12.468 1.00 96.94 118 LEU A N 1
ATOM 870 C CA . LEU A 1 118 ? -7.612 3.361 11.631 1.00 96.94 118 LEU A CA 1
ATOM 871 C C . LEU A 1 118 ? -7.564 1.829 11.729 1.00 96.94 118 LEU A C 1
ATOM 873 O O . LEU A 1 118 ? -7.598 1.254 12.822 1.00 96.94 118 LEU A O 1
ATOM 877 N N . ALA A 1 119 ? -7.471 1.155 10.586 1.00 97.56 119 ALA A N 1
ATOM 878 C CA . ALA A 1 119 ? -7.399 -0.300 10.522 1.00 97.56 119 ALA A CA 1
ATOM 879 C C . ALA A 1 119 ? -5.976 -0.806 10.269 1.00 97.56 119 ALA A C 1
ATOM 881 O O . ALA A 1 119 ? -5.594 -1.835 10.838 1.00 97.56 119 ALA A O 1
ATOM 882 N N . ALA A 1 120 ? -5.207 -0.099 9.438 1.00 98.69 120 ALA A N 1
ATOM 883 C CA . ALA A 1 120 ? -3.906 -0.559 8.982 1.00 98.69 120 ALA A CA 1
ATOM 884 C C . ALA A 1 120 ? -2.903 0.570 8.717 1.00 98.69 120 ALA A C 1
ATOM 886 O O . ALA A 1 120 ? -3.286 1.700 8.420 1.00 98.69 120 ALA A O 1
ATOM 887 N N . VAL A 1 121 ? -1.620 0.216 8.766 1.00 98.88 121 VAL A N 1
ATOM 888 C CA . VAL A 1 121 ? -0.486 1.069 8.392 1.00 98.88 121 VAL A CA 1
ATOM 889 C C . VAL A 1 121 ? 0.358 0.332 7.355 1.00 98.88 121 VAL A C 1
ATOM 891 O O . VAL A 1 121 ? 0.692 -0.834 7.568 1.00 98.88 121 VAL A O 1
ATOM 894 N N . ILE A 1 122 ? 0.726 0.996 6.257 1.00 98.94 122 ILE A N 1
ATOM 895 C CA . ILE A 1 122 ? 1.746 0.520 5.311 1.00 98.94 122 ILE A CA 1
ATOM 896 C C . ILE A 1 122 ? 2.979 1.412 5.455 1.00 98.94 122 ILE A C 1
ATOM 898 O O . ILE A 1 122 ? 2.975 2.561 5.044 1.00 98.94 122 ILE A O 1
ATOM 902 N N . HIS A 1 123 ? 4.047 0.910 6.060 1.00 98.94 123 HIS A N 1
ATOM 903 C CA . HIS A 1 123 ? 5.209 1.731 6.381 1.00 98.94 123 HIS A CA 1
ATOM 904 C C . HIS A 1 123 ? 6.353 1.505 5.398 1.00 98.94 123 HIS A C 1
ATOM 906 O O . HIS A 1 123 ? 6.620 0.370 4.984 1.00 98.94 123 HIS A O 1
ATOM 912 N N . LYS A 1 124 ? 7.091 2.568 5.084 1.00 98.94 124 LYS A N 1
ATOM 913 C CA . LYS A 1 124 ? 8.358 2.467 4.368 1.00 98.94 124 LYS A CA 1
ATOM 914 C C . LYS A 1 124 ? 9.288 1.561 5.146 1.00 98.94 124 LYS A C 1
ATOM 916 O O . LYS A 1 124 ? 9.534 1.809 6.320 1.00 98.94 124 LYS A O 1
ATOM 921 N N . ALA A 1 125 ? 9.817 0.529 4.505 1.00 98.94 125 ALA A N 1
ATOM 922 C CA . ALA A 1 125 ? 10.873 -0.276 5.101 1.00 98.94 125 ALA A CA 1
ATOM 923 C C . ALA A 1 125 ? 12.224 0.081 4.491 1.00 98.94 125 ALA A C 1
ATOM 925 O O . ALA A 1 125 ? 13.203 0.312 5.196 1.00 98.94 125 ALA A O 1
ATOM 926 N N . THR A 1 126 ? 12.298 0.106 3.160 1.00 98.94 126 THR A N 1
ATOM 927 C CA . THR A 1 126 ? 13.575 0.222 2.448 1.00 98.94 126 THR A CA 1
ATOM 928 C C . THR A 1 126 ? 13.454 1.001 1.146 1.00 98.94 126 THR A C 1
ATOM 930 O O . THR A 1 126 ? 12.368 1.171 0.594 1.00 98.94 126 THR A O 1
ATOM 933 N N . THR A 1 127 ? 14.595 1.467 0.642 1.00 98.81 127 THR A N 1
ATOM 934 C CA . THR A 1 127 ? 14.732 2.076 -0.686 1.00 98.81 127 THR A CA 1
ATOM 935 C C . THR A 1 127 ? 16.022 1.601 -1.328 1.00 98.81 127 THR A C 1
ATOM 937 O O . THR A 1 127 ? 17.092 1.701 -0.721 1.00 98.81 127 THR A O 1
ATOM 940 N N . GLY A 1 128 ? 15.947 1.115 -2.565 1.00 98.62 128 GLY A N 1
ATOM 941 C CA . GLY A 1 128 ? 17.136 0.694 -3.299 1.00 98.62 128 GLY A CA 1
ATOM 942 C C . GLY A 1 128 ? 17.963 -0.381 -2.581 1.00 98.62 128 GLY A C 1
ATOM 943 O O . GLY A 1 128 ? 17.464 -1.155 -1.763 1.00 98.62 128 GLY A O 1
ATOM 944 N N . ALA A 1 129 ? 19.254 -0.445 -2.907 1.00 98.62 129 ALA A N 1
ATOM 945 C CA . ALA A 1 129 ? 20.138 -1.517 -2.443 1.00 98.62 129 ALA A CA 1
ATOM 946 C C . ALA A 1 129 ? 20.440 -1.499 -0.932 1.00 98.62 129 ALA A C 1
ATOM 948 O O . ALA A 1 129 ? 20.846 -2.522 -0.390 1.00 98.62 129 ALA A O 1
ATOM 949 N N . SER A 1 130 ? 20.302 -0.357 -0.249 1.00 98.44 130 SER A N 1
ATOM 950 C CA . SER A 1 130 ? 20.729 -0.232 1.156 1.00 98.44 130 SER A CA 1
ATOM 951 C C . SER A 1 130 ? 19.949 0.771 2.006 1.00 98.44 130 SER A C 1
ATOM 953 O O . SER A 1 130 ? 20.126 0.779 3.223 1.00 98.44 130 SER A O 1
ATOM 955 N N . GLY A 1 131 ? 19.096 1.610 1.409 1.00 98.69 131 GLY A N 1
ATOM 956 C CA . GLY A 1 131 ? 18.290 2.575 2.153 1.00 98.69 131 GLY A CA 1
ATOM 957 C C . GLY A 1 131 ? 17.301 1.856 3.065 1.00 98.69 131 GLY A C 1
ATOM 958 O O . GLY A 1 131 ? 16.672 0.880 2.645 1.00 98.69 131 GLY A O 1
ATOM 959 N N . ARG A 1 132 ? 17.186 2.327 4.305 1.00 98.75 132 ARG A N 1
ATOM 960 C CA . ARG A 1 132 ? 16.378 1.749 5.383 1.00 98.75 132 ARG A CA 1
ATOM 961 C C . ARG A 1 132 ? 15.714 2.878 6.151 1.00 98.75 132 ARG A C 1
ATOM 963 O O . ARG A 1 132 ? 16.358 3.897 6.383 1.00 98.75 132 ARG A O 1
ATOM 970 N N . ASP A 1 133 ? 14.449 2.694 6.484 1.00 98.81 133 ASP A N 1
ATOM 971 C CA . ASP A 1 133 ? 13.675 3.660 7.254 1.00 98.81 133 ASP A CA 1
ATOM 972 C C . ASP A 1 133 ? 13.784 3.323 8.746 1.00 98.81 133 ASP A C 1
ATOM 974 O O . ASP A 1 133 ? 13.327 2.267 9.178 1.00 98.81 133 ASP A O 1
ATOM 978 N N . ASP A 1 134 ? 14.457 4.179 9.510 1.00 98.44 134 ASP A N 1
ATOM 979 C CA . ASP A 1 134 ? 14.862 3.940 10.901 1.00 98.44 134 ASP A CA 1
ATOM 980 C C . ASP A 1 134 ? 13.692 3.860 11.889 1.00 98.44 134 ASP A C 1
ATOM 982 O O . ASP A 1 134 ? 13.814 3.243 12.949 1.00 98.44 134 ASP A O 1
ATOM 986 N N . GLU A 1 135 ? 12.540 4.398 11.508 1.00 98.62 135 GLU A N 1
ATOM 987 C CA . GLU A 1 135 ? 11.308 4.345 12.286 1.00 98.62 135 GLU A CA 1
ATOM 988 C C . GLU A 1 135 ? 10.528 3.030 12.102 1.00 98.62 135 GLU A C 1
ATOM 990 O O . GLU A 1 135 ? 9.671 2.695 12.927 1.00 98.62 135 GLU A O 1
ATOM 995 N N . TYR A 1 136 ? 10.829 2.255 11.051 1.00 98.88 136 TYR A N 1
ATOM 996 C CA . TYR A 1 136 ? 10.053 1.077 10.648 1.00 98.88 136 TYR A CA 1
ATOM 997 C C . TYR A 1 136 ? 9.867 0.051 11.777 1.00 98.88 136 TYR A C 1
ATOM 999 O O . TYR A 1 136 ? 8.744 -0.383 12.039 1.00 98.88 136 TYR A O 1
ATOM 1007 N N . ASP A 1 137 ? 10.950 -0.346 12.453 1.00 98.44 137 ASP A N 1
ATOM 1008 C CA . ASP A 1 137 ? 10.8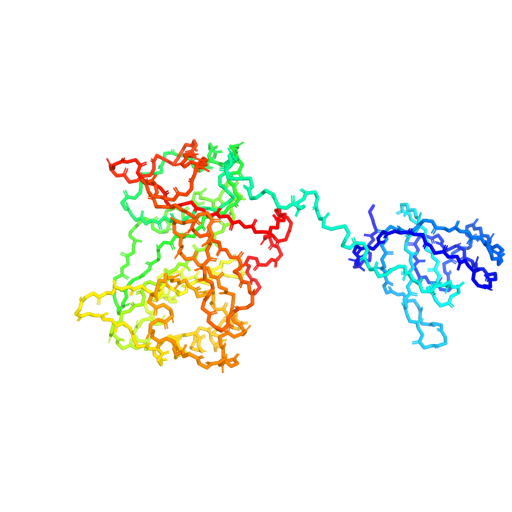99 -1.420 13.455 1.00 98.44 137 ASP A CA 1
ATOM 1009 C C . ASP A 1 137 ? 10.116 -1.002 14.710 1.00 98.44 137 ASP A C 1
ATOM 1011 O O . ASP A 1 137 ? 9.271 -1.762 15.191 1.00 98.44 137 ASP A O 1
ATOM 1015 N N . ASN A 1 138 ? 10.343 0.217 15.210 1.00 98.31 138 ASN A N 1
ATOM 1016 C CA . ASN A 1 138 ? 9.638 0.730 16.387 1.00 98.31 138 ASN A CA 1
ATOM 1017 C C . ASN A 1 138 ? 8.142 0.890 16.094 1.00 98.31 138 ASN A C 1
ATOM 1019 O O . ASN A 1 138 ? 7.298 0.402 16.848 1.00 98.31 138 ASN A O 1
ATOM 1023 N N . ARG A 1 139 ? 7.799 1.484 14.944 1.00 98.69 139 ARG A N 1
ATOM 1024 C CA . ARG A 1 139 ? 6.399 1.698 14.565 1.00 98.69 139 ARG A CA 1
ATOM 1025 C C . ARG A 1 139 ? 5.665 0.402 14.263 1.00 98.69 139 ARG A C 1
ATOM 1027 O O . ARG A 1 139 ? 4.482 0.308 14.586 1.00 98.69 139 ARG A O 1
ATOM 1034 N N . ARG A 1 140 ? 6.347 -0.612 13.716 1.00 98.81 140 ARG A N 1
ATOM 1035 C CA . ARG A 1 140 ? 5.771 -1.954 13.547 1.00 98.81 140 ARG A CA 1
ATOM 1036 C C . ARG A 1 140 ? 5.304 -2.508 14.882 1.00 98.81 140 ARG A C 1
ATOM 1038 O O . ARG A 1 140 ? 4.162 -2.951 14.990 1.00 98.81 140 ARG A O 1
ATOM 1045 N N . ILE A 1 141 ? 6.182 -2.475 15.884 1.00 98.50 141 ILE A N 1
ATOM 1046 C CA . ILE A 1 141 ? 5.890 -2.988 17.224 1.00 98.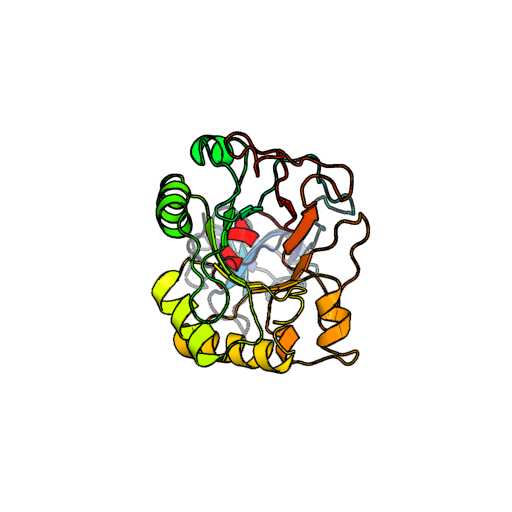50 141 ILE A CA 1
ATOM 1047 C C . ILE A 1 141 ? 4.702 -2.230 17.822 1.00 98.50 141 ILE A C 1
ATOM 1049 O O . ILE A 1 141 ? 3.724 -2.854 18.237 1.00 98.50 141 ILE A O 1
ATOM 1053 N N . ASP A 1 142 ? 4.739 -0.899 17.805 1.00 98.69 142 ASP A N 1
ATOM 1054 C CA . ASP A 1 142 ? 3.697 -0.075 18.419 1.00 98.69 142 ASP A CA 1
ATOM 1055 C C . ASP A 1 142 ? 2.332 -0.232 17.732 1.00 98.69 142 ASP A C 1
ATOM 1057 O O . ASP A 1 142 ? 1.307 -0.362 18.407 1.00 98.69 142 ASP A O 1
ATOM 1061 N N . ALA A 1 143 ? 2.299 -0.285 16.397 1.00 98.75 143 ALA A N 1
ATOM 1062 C CA . ALA A 1 143 ? 1.070 -0.487 15.636 1.00 98.75 143 ALA A CA 1
ATOM 1063 C C . ALA A 1 143 ? 0.476 -1.888 15.868 1.00 98.75 143 ALA A C 1
ATOM 1065 O O . ALA A 1 143 ? -0.730 -2.031 16.096 1.00 98.75 143 ALA A O 1
ATOM 1066 N N . GLN A 1 144 ? 1.311 -2.932 15.857 1.00 98.38 144 GLN A N 1
ATOM 1067 C CA . GLN A 1 144 ? 0.857 -4.304 16.093 1.00 98.38 144 GLN A CA 1
ATOM 1068 C C . GLN A 1 144 ? 0.367 -4.509 17.535 1.00 98.38 144 GLN A C 1
ATOM 1070 O O . GLN A 1 144 ? -0.633 -5.199 17.737 1.00 98.38 144 GLN A O 1
ATOM 1075 N N . ASN A 1 145 ? 0.994 -3.861 18.525 1.00 98.38 145 ASN A N 1
ATOM 1076 C CA . ASN A 1 145 ? 0.580 -3.925 19.932 1.00 98.38 145 ASN A CA 1
ATOM 1077 C C . ASN A 1 145 ? -0.853 -3.422 20.166 1.00 98.38 145 ASN A C 1
ATOM 1079 O O . ASN A 1 145 ? -1.542 -3.922 21.053 1.00 98.38 145 ASN A O 1
ATOM 1083 N N . VAL A 1 146 ? -1.326 -2.470 19.355 1.00 98.00 146 VAL A N 1
ATOM 1084 C CA . VAL A 1 146 ? -2.707 -1.955 19.417 1.00 98.00 146 VAL A CA 1
ATOM 1085 C C . VAL A 1 146 ? -3.651 -2.645 18.417 1.00 98.00 146 VAL A C 1
ATOM 1087 O O . VAL A 1 146 ? -4.805 -2.244 18.251 1.00 98.00 146 VAL A O 1
ATOM 1090 N N . GLY A 1 147 ? -3.178 -3.694 17.737 1.00 97.50 147 GLY A N 1
ATOM 1091 C CA . GLY A 1 147 ? -3.964 -4.499 16.804 1.00 97.50 147 GLY A CA 1
ATOM 1092 C C . GLY A 1 147 ? -4.240 -3.825 15.458 1.00 97.50 147 GLY A C 1
ATOM 1093 O O . GLY A 1 147 ? -5.291 -4.071 14.856 1.00 97.50 147 GLY A O 1
ATOM 1094 N N . LEU A 1 148 ? -3.358 -2.937 14.988 1.00 98.62 148 LEU A N 1
ATOM 1095 C CA . LEU A 1 148 ? -3.374 -2.480 13.596 1.00 98.62 148 LEU A CA 1
ATOM 1096 C C . LEU A 1 148 ? -2.750 -3.541 12.686 1.00 98.62 148 LEU A C 1
ATOM 1098 O O . LEU A 1 148 ? -1.794 -4.225 13.055 1.00 98.62 148 LEU A O 1
ATOM 1102 N N . LEU A 1 149 ? -3.290 -3.660 11.475 1.00 98.81 149 LEU A N 1
ATOM 1103 C CA . LEU A 1 149 ? -2.647 -4.420 10.409 1.00 98.81 149 LEU A CA 1
ATOM 1104 C C . LEU A 1 149 ? -1.371 -3.695 9.966 1.00 98.81 149 LEU A C 1
ATOM 1106 O O . LEU A 1 149 ? -1.357 -2.468 9.863 1.00 98.81 149 LEU A O 1
ATOM 1110 N N . TRP A 1 150 ? -0.312 -4.456 9.693 1.00 98.88 150 TRP A N 1
ATOM 1111 C CA . TRP A 1 150 ? 0.996 -3.907 9.337 1.00 98.88 150 TRP A CA 1
ATOM 1112 C C . TRP A 1 150 ? 1.401 -4.295 7.920 1.00 98.88 150 TRP A C 1
ATOM 1114 O O . TRP A 1 150 ? 1.315 -5.465 7.534 1.00 98.88 150 TRP A O 1
ATOM 1124 N N . GLY A 1 151 ? 1.840 -3.318 7.141 1.00 98.88 151 GLY A N 1
ATOM 1125 C CA . GLY A 1 151 ? 2.397 -3.484 5.811 1.00 98.88 151 GLY A CA 1
ATOM 1126 C C . GLY A 1 151 ? 3.773 -2.845 5.716 1.00 98.88 151 GLY A C 1
ATOM 1127 O O . GLY A 1 151 ? 4.083 -1.898 6.432 1.00 98.88 151 GLY A O 1
ATOM 1128 N N . ALA A 1 152 ? 4.588 -3.370 4.814 1.00 98.94 152 ALA A N 1
ATOM 1129 C CA . ALA A 1 152 ? 5.917 -2.879 4.515 1.00 98.94 152 ALA A CA 1
ATOM 1130 C C . ALA A 1 152 ? 6.018 -2.589 3.022 1.00 98.94 152 ALA A C 1
ATOM 1132 O O . ALA A 1 152 ? 5.708 -3.468 2.210 1.00 98.94 152 ALA A O 1
ATOM 1133 N N . TYR A 1 153 ? 6.489 -1.398 2.660 1.00 98.94 153 TYR A N 1
ATOM 1134 C CA . TYR A 1 153 ? 6.790 -1.081 1.270 1.00 98.94 153 TYR A CA 1
ATOM 1135 C C . TYR A 1 153 ? 8.291 -0.906 1.017 1.00 98.94 153 TYR A C 1
ATOM 1137 O O . TYR A 1 153 ? 9.058 -0.453 1.876 1.00 98.94 153 TYR A O 1
ATOM 1145 N N . HIS A 1 154 ? 8.709 -1.307 -0.181 1.00 98.94 154 HIS A N 1
ATOM 1146 C CA . HIS A 1 154 ? 10.026 -1.032 -0.741 1.00 98.94 154 HIS A CA 1
ATOM 1147 C C . HIS A 1 154 ? 9.898 0.022 -1.834 1.00 98.94 154 HIS A C 1
ATOM 1149 O O . HIS A 1 154 ? 9.213 -0.231 -2.819 1.00 98.94 154 HIS A O 1
ATOM 1155 N N . TRP A 1 155 ? 10.592 1.150 -1.710 1.00 98.81 155 TRP A N 1
ATOM 1156 C CA . TRP A 1 155 ? 10.699 2.113 -2.807 1.00 98.81 155 TRP A CA 1
ATOM 1157 C C . TRP A 1 155 ? 11.749 1.632 -3.812 1.00 98.81 155 TRP A C 1
ATOM 1159 O O . TRP A 1 155 ? 12.956 1.620 -3.536 1.00 98.81 155 TRP A O 1
ATOM 1169 N N . GLY A 1 156 ? 11.265 1.234 -4.987 1.00 98.62 156 GLY A N 1
ATOM 1170 C CA . GLY A 1 156 ? 12.063 0.721 -6.088 1.00 98.62 156 GLY A CA 1
ATOM 1171 C C . GLY A 1 156 ? 12.897 1.786 -6.805 1.00 98.62 156 GLY A C 1
ATOM 1172 O O . GLY A 1 156 ? 12.426 2.861 -7.160 1.00 98.62 156 GLY A O 1
ATOM 1173 N N . THR A 1 157 ? 14.150 1.448 -7.099 1.00 98.62 157 THR A N 1
ATOM 1174 C CA . THR A 1 157 ? 15.122 2.318 -7.784 1.00 98.62 157 THR A CA 1
ATOM 1175 C C . THR A 1 157 ? 15.817 1.605 -8.950 1.00 98.62 157 THR A C 1
ATOM 1177 O O . THR A 1 157 ? 15.559 0.427 -9.211 1.00 98.62 157 THR A O 1
ATOM 1180 N N . ALA A 1 158 ? 16.740 2.286 -9.638 1.00 98.25 158 ALA A N 1
ATOM 1181 C CA . ALA A 1 158 ? 17.582 1.701 -10.688 1.00 98.25 158 ALA A CA 1
ATOM 1182 C C . ALA A 1 158 ? 18.684 0.758 -10.156 1.00 98.25 158 ALA A C 1
ATOM 1184 O O . ALA A 1 158 ? 19.459 0.216 -10.946 1.00 98.25 158 ALA A O 1
ATOM 1185 N N . ALA A 1 159 ? 18.783 0.563 -8.836 1.00 98.50 159 ALA A N 1
ATOM 1186 C CA . ALA A 1 159 ? 19.730 -0.372 -8.238 1.00 98.50 159 ALA A CA 1
ATOM 1187 C C . ALA A 1 159 ? 19.479 -1.828 -8.683 1.00 98.50 159 ALA A C 1
ATOM 1189 O O . ALA A 1 159 ? 18.403 -2.192 -9.162 1.00 98.50 159 ALA A O 1
ATOM 1190 N N . ASN A 1 160 ? 20.474 -2.697 -8.489 1.00 98.62 160 ASN A N 1
ATOM 1191 C CA . ASN A 1 160 ? 20.348 -4.116 -8.816 1.00 98.62 160 ASN A CA 1
ATOM 1192 C C . ASN A 1 160 ? 19.189 -4.769 -8.035 1.00 98.62 160 ASN A C 1
ATOM 1194 O O . ASN A 1 160 ? 19.082 -4.599 -6.823 1.00 98.62 160 ASN A O 1
ATOM 1198 N N . ILE A 1 161 ? 18.337 -5.532 -8.726 1.00 98.69 161 ILE A N 1
ATOM 1199 C CA . ILE A 1 161 ? 17.116 -6.102 -8.137 1.00 98.69 161 ILE A CA 1
ATOM 1200 C C . ILE A 1 161 ? 17.417 -7.079 -7.002 1.00 98.69 161 ILE A C 1
ATOM 1202 O O . ILE A 1 161 ? 16.762 -7.000 -5.970 1.00 98.69 161 ILE A O 1
ATOM 1206 N N . THR A 1 162 ? 18.426 -7.941 -7.138 1.00 98.75 162 THR A N 1
ATOM 1207 C CA . THR A 1 162 ? 18.822 -8.864 -6.065 1.00 98.75 162 THR A CA 1
ATOM 1208 C C . THR A 1 162 ? 19.191 -8.096 -4.799 1.00 98.75 162 THR A C 1
ATOM 1210 O O . THR A 1 162 ? 18.680 -8.406 -3.732 1.00 98.75 162 THR A O 1
ATOM 1213 N N . GLN A 1 163 ? 19.966 -7.014 -4.918 1.00 98.88 163 GLN A N 1
ATOM 1214 C CA . GLN A 1 163 ? 20.312 -6.172 -3.765 1.00 98.88 163 GLN A CA 1
ATOM 1215 C C . GLN A 1 163 ? 19.092 -5.465 -3.155 1.00 98.88 163 GLN A C 1
ATOM 1217 O O . GLN A 1 163 ? 19.018 -5.308 -1.939 1.00 98.88 163 GLN A O 1
ATOM 1222 N N . GLN A 1 164 ? 18.133 -5.036 -3.980 1.00 98.81 164 GLN A N 1
ATOM 1223 C CA . GLN A 1 164 ? 16.884 -4.428 -3.507 1.00 98.81 164 GLN A CA 1
ATOM 1224 C C . GLN A 1 164 ? 16.025 -5.434 -2.725 1.00 98.81 164 GLN A C 1
ATOM 1226 O O . GLN A 1 164 ? 15.535 -5.116 -1.641 1.00 98.81 164 GLN A O 1
ATOM 1231 N N . VAL A 1 165 ? 15.894 -6.659 -3.243 1.00 98.88 165 VAL A N 1
ATOM 1232 C CA . VAL A 1 165 ? 15.174 -7.765 -2.593 1.00 98.88 165 VAL A CA 1
ATOM 1233 C C . VAL A 1 165 ? 15.860 -8.163 -1.288 1.00 98.88 165 VAL A C 1
ATOM 1235 O O . VAL A 1 165 ? 15.194 -8.227 -0.256 1.00 98.88 165 VAL A O 1
ATOM 1238 N N . ASP A 1 166 ? 17.184 -8.339 -1.300 1.00 98.88 166 ASP A N 1
ATOM 1239 C CA . ASP A 1 166 ? 17.967 -8.662 -0.104 1.00 98.88 166 ASP A CA 1
ATOM 1240 C C . ASP A 1 166 ? 17.813 -7.579 0.965 1.00 98.88 166 ASP A C 1
ATOM 1242 O O . ASP A 1 166 ? 17.632 -7.885 2.145 1.00 98.88 166 ASP A O 1
ATOM 1246 N N . ASN A 1 167 ? 17.860 -6.302 0.578 1.00 98.88 167 ASN A N 1
ATOM 1247 C CA . ASN A 1 167 ? 17.657 -5.204 1.514 1.00 98.88 167 ASN A CA 1
ATOM 1248 C C . ASN A 1 167 ? 16.253 -5.260 2.132 1.00 98.88 167 ASN A C 1
ATOM 1250 O O . ASN A 1 167 ? 16.127 -5.207 3.357 1.00 98.88 167 ASN A O 1
ATOM 1254 N N . PHE A 1 168 ? 15.213 -5.428 1.307 1.00 98.94 168 PHE A N 1
ATOM 1255 C CA . PHE A 1 168 ? 13.833 -5.500 1.782 1.00 98.94 168 PHE A CA 1
ATOM 1256 C C . PHE A 1 168 ? 13.603 -6.695 2.713 1.00 98.94 168 PHE A C 1
ATOM 1258 O O . PHE A 1 168 ? 13.124 -6.503 3.827 1.00 98.94 168 PHE A O 1
ATOM 1265 N N . LEU A 1 169 ? 13.977 -7.914 2.316 1.00 98.81 169 LEU A N 1
ATOM 1266 C CA . LEU A 1 169 ? 13.725 -9.118 3.115 1.00 98.81 169 LEU A CA 1
ATOM 1267 C C . LEU A 1 169 ? 14.491 -9.104 4.445 1.00 98.81 169 LEU A C 1
ATOM 1269 O O . LEU A 1 169 ? 13.912 -9.417 5.487 1.00 98.81 169 LEU A O 1
ATOM 1273 N N . ASN A 1 170 ? 15.758 -8.678 4.437 1.00 98.62 170 ASN A N 1
ATOM 1274 C CA . ASN A 1 170 ? 16.583 -8.650 5.648 1.00 98.62 170 ASN A CA 1
ATOM 1275 C C . ASN A 1 170 ? 16.186 -7.531 6.621 1.00 98.62 170 ASN A C 1
ATOM 1277 O O . ASN A 1 170 ? 16.326 -7.689 7.840 1.00 98.62 170 ASN A O 1
ATOM 1281 N N . TYR A 1 171 ? 15.709 -6.394 6.107 1.00 98.81 171 TYR A N 1
ATOM 1282 C CA . TYR A 1 171 ? 15.310 -5.273 6.952 1.00 98.81 171 TYR A CA 1
ATOM 1283 C C . TYR A 1 171 ? 13.841 -5.348 7.368 1.00 98.81 171 TYR A C 1
ATOM 1285 O O . TYR A 1 171 ? 13.552 -5.365 8.561 1.00 98.81 171 TYR A O 1
ATOM 1293 N N . ALA A 1 172 ? 12.917 -5.475 6.412 1.00 98.62 172 ALA A N 1
ATOM 1294 C CA . ALA A 1 172 ? 11.484 -5.486 6.692 1.00 98.62 172 ALA A CA 1
ATOM 1295 C C . ALA A 1 172 ? 11.039 -6.744 7.451 1.00 98.62 172 ALA A C 1
ATOM 1297 O O . ALA A 1 172 ? 10.060 -6.681 8.201 1.00 98.62 172 ALA A O 1
ATOM 1298 N N . ARG A 1 173 ? 11.743 -7.873 7.243 1.00 98.50 173 ARG A N 1
ATOM 1299 C CA . ARG A 1 173 ? 11.477 -9.193 7.847 1.00 98.50 173 ARG A CA 1
ATOM 1300 C C . ARG A 1 173 ? 9.974 -9.505 7.871 1.00 98.50 173 ARG A C 1
ATOM 1302 O O . ARG A 1 173 ? 9.382 -9.601 8.958 1.00 98.50 173 ARG A O 1
ATOM 1309 N N . PRO A 1 174 ? 9.318 -9.549 6.695 1.00 98.06 174 PRO A N 1
ATOM 1310 C CA . PRO A 1 174 ? 7.879 -9.738 6.630 1.00 98.06 174 PRO A CA 1
ATOM 1311 C C . PRO A 1 174 ? 7.511 -11.109 7.203 1.00 98.06 174 PRO A C 1
ATOM 1313 O O . PRO A 1 174 ? 8.051 -12.135 6.797 1.00 98.06 174 PRO A O 1
ATOM 1316 N N . ASP A 1 175 ? 6.585 -11.122 8.158 1.00 97.00 175 ASP A N 1
ATOM 1317 C CA . ASP A 1 175 ? 5.971 -12.360 8.637 1.00 97.00 175 ASP A CA 1
ATOM 1318 C C . ASP A 1 175 ? 4.737 -12.719 7.784 1.00 97.00 175 ASP A C 1
ATOM 1320 O O . ASP A 1 175 ? 4.374 -12.020 6.832 1.00 97.00 175 ASP A O 1
ATOM 1324 N N . LYS A 1 176 ? 4.047 -13.806 8.147 1.00 96.69 176 LYS A N 1
ATOM 1325 C CA . LYS A 1 176 ? 2.830 -14.267 7.458 1.00 96.69 176 LYS A CA 1
ATOM 1326 C C . LYS A 1 176 ? 1.662 -13.266 7.471 1.00 96.69 176 LYS A C 1
ATOM 1328 O O . LYS A 1 176 ? 0.718 -13.460 6.720 1.00 96.69 176 LYS A O 1
ATOM 1333 N N . ASN A 1 177 ? 1.706 -12.242 8.325 1.00 97.06 177 ASN A N 1
ATOM 1334 C CA . ASN A 1 177 ? 0.662 -11.228 8.485 1.00 97.06 177 ASN A CA 1
ATOM 1335 C C . ASN A 1 177 ? 1.070 -9.864 7.898 1.00 97.06 177 ASN A C 1
ATOM 1337 O O . ASN A 1 177 ? 0.256 -8.944 7.869 1.00 97.06 177 ASN A O 1
ATOM 1341 N N . THR A 1 178 ? 2.318 -9.709 7.452 1.00 98.56 178 THR A N 1
ATOM 1342 C CA . THR A 1 178 ? 2.848 -8.436 6.953 1.00 98.56 178 THR A CA 1
ATOM 1343 C C . THR A 1 178 ? 2.470 -8.253 5.489 1.00 98.56 178 THR A C 1
ATOM 1345 O O . THR A 1 178 ? 2.921 -9.040 4.658 1.00 98.56 178 THR A O 1
ATOM 1348 N N . LEU A 1 179 ? 1.675 -7.241 5.133 1.00 98.75 179 LEU A N 1
ATOM 1349 C CA . LEU A 1 179 ? 1.469 -6.869 3.723 1.00 98.75 179 LEU A CA 1
ATOM 1350 C C . LEU A 1 179 ? 2.806 -6.436 3.108 1.00 98.75 179 LEU A C 1
ATOM 1352 O O . LEU A 1 179 ? 3.606 -5.774 3.759 1.00 98.75 179 LEU A O 1
ATOM 1356 N N . ILE A 1 180 ? 3.048 -6.824 1.860 1.00 98.81 180 ILE A N 1
ATOM 1357 C CA . ILE A 1 180 ? 4.255 -6.462 1.121 1.00 98.81 180 ILE A CA 1
ATOM 1358 C C . ILE A 1 180 ? 3.834 -5.609 -0.059 1.00 98.81 180 ILE A C 1
ATOM 1360 O O . ILE A 1 180 ? 2.963 -6.024 -0.824 1.00 98.81 180 ILE A O 1
ATOM 1364 N N . ALA A 1 181 ? 4.460 -4.451 -0.217 1.00 98.88 181 ALA A N 1
ATOM 1365 C CA . ALA A 1 181 ? 4.243 -3.579 -1.356 1.00 98.88 181 ALA A CA 1
ATOM 1366 C C . ALA A 1 181 ? 5.564 -3.209 -2.040 1.00 98.88 181 ALA A C 1
ATOM 1368 O O . ALA A 1 181 ? 6.596 -3.023 -1.392 1.00 98.88 181 ALA A O 1
ATOM 1369 N N . LEU A 1 182 ? 5.520 -3.104 -3.363 1.00 98.94 182 LEU A N 1
ATOM 1370 C CA . LEU A 1 182 ? 6.543 -2.437 -4.153 1.00 98.94 182 LEU A CA 1
ATOM 1371 C C . LEU A 1 182 ? 6.009 -1.060 -4.526 1.00 98.94 182 LEU A C 1
ATOM 1373 O O . LEU A 1 182 ? 5.001 -0.957 -5.221 1.00 98.94 182 LEU A O 1
ATOM 1377 N N . ASP A 1 183 ? 6.708 -0.032 -4.082 1.00 98.88 183 ASP A N 1
ATOM 1378 C CA . ASP A 1 183 ? 6.487 1.342 -4.486 1.00 98.88 183 ASP A CA 1
ATOM 1379 C C . ASP A 1 183 ? 7.291 1.627 -5.764 1.00 98.88 183 ASP A C 1
ATOM 1381 O O . ASP A 1 183 ? 8.527 1.572 -5.786 1.00 98.88 183 ASP A O 1
ATOM 1385 N N . PHE A 1 184 ? 6.553 1.850 -6.854 1.00 98.56 184 PHE A N 1
ATOM 1386 C CA . PHE A 1 184 ? 7.073 2.184 -8.170 1.00 98.56 184 PHE A CA 1
ATOM 1387 C C . PHE A 1 184 ? 6.685 3.614 -8.556 1.00 98.56 184 PHE A C 1
ATOM 1389 O O . PHE A 1 184 ? 5.739 3.858 -9.315 1.00 98.56 184 PHE A O 1
ATOM 1396 N N . GLU A 1 185 ? 7.468 4.567 -8.061 1.00 93.56 185 GLU A N 1
ATOM 1397 C CA . GLU A 1 185 ? 7.285 5.988 -8.330 1.00 93.56 185 GLU A CA 1
ATOM 1398 C C . GLU A 1 185 ? 8.463 6.652 -9.057 1.00 93.56 185 GLU A C 1
ATOM 1400 O O 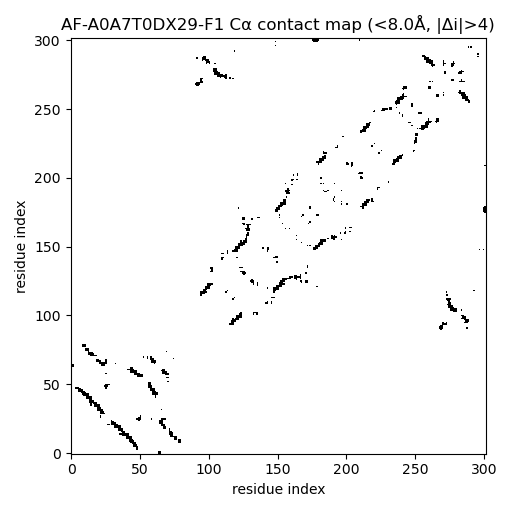. GLU A 1 185 ? 9.527 6.063 -9.310 1.00 93.56 185 GLU A O 1
ATOM 1405 N N . THR A 1 186 ? 8.232 7.900 -9.473 1.00 95.62 186 THR A N 1
ATOM 1406 C CA . THR A 1 186 ? 9.201 8.683 -10.237 1.00 95.62 186 THR A CA 1
ATOM 1407 C C . THR A 1 186 ? 10.420 8.976 -9.379 1.00 95.62 186 THR A C 1
ATOM 1409 O O . THR A 1 186 ? 10.354 9.741 -8.426 1.00 95.62 186 THR A O 1
ATOM 1412 N N . THR A 1 187 ? 11.565 8.431 -9.776 1.00 94.62 187 THR A N 1
ATOM 1413 C CA . THR A 1 187 ? 12.838 8.613 -9.074 1.00 94.62 187 THR A CA 1
ATOM 1414 C C . THR A 1 187 ? 13.867 9.217 -10.038 1.00 94.62 187 THR A C 1
ATOM 1416 O O . THR A 1 187 ? 14.550 8.480 -10.761 1.00 94.62 187 THR A O 1
ATOM 1419 N N . PRO A 1 188 ? 13.976 10.559 -10.123 1.00 94.31 188 PRO A N 1
ATOM 1420 C CA . PRO A 1 188 ? 14.845 11.228 -11.090 1.00 94.31 188 PRO A CA 1
ATOM 1421 C C . PRO A 1 188 ? 16.303 10.768 -10.990 1.00 94.31 188 PRO A C 1
ATOM 1423 O O . PRO A 1 188 ? 16.900 10.771 -9.918 1.00 94.31 188 PRO A O 1
ATOM 1426 N N . GLY A 1 189 ? 16.878 10.346 -12.119 1.00 96.19 189 GLY A N 1
ATOM 1427 C CA . GLY A 1 189 ? 18.256 9.844 -12.184 1.00 96.19 189 GLY A CA 1
ATOM 1428 C C . GLY A 1 189 ? 18.482 8.456 -11.566 1.00 96.19 189 GLY A C 1
ATOM 1429 O O . GLY A 1 189 ? 19.597 7.951 -11.643 1.00 96.19 189 GLY A O 1
ATOM 1430 N N . ASN A 1 190 ? 17.454 7.821 -10.994 1.00 96.94 190 ASN A N 1
ATOM 1431 C CA . ASN A 1 190 ? 17.565 6.525 -10.318 1.00 96.94 190 ASN A CA 1
ATOM 1432 C C . ASN A 1 190 ? 16.281 5.678 -10.463 1.00 96.94 190 ASN A C 1
ATOM 1434 O O . ASN A 1 190 ? 15.833 5.020 -9.527 1.00 96.94 190 ASN A O 1
ATOM 1438 N N . GLN A 1 191 ? 15.665 5.717 -11.645 1.00 97.69 191 GLN A N 1
ATOM 1439 C CA . GLN A 1 191 ? 14.359 5.117 -11.918 1.00 97.69 191 GLN A CA 1
ATOM 1440 C C . GLN A 1 191 ? 14.422 3.590 -12.080 1.00 97.69 191 GLN A C 1
ATOM 1442 O O . GLN A 1 191 ? 15.137 3.087 -12.947 1.00 97.69 191 GLN A O 1
ATOM 1447 N N . MET A 1 192 ? 13.599 2.853 -11.326 1.00 98.25 192 MET A N 1
ATOM 1448 C CA . MET A 1 192 ? 13.367 1.424 -11.576 1.00 98.25 192 MET A CA 1
ATOM 1449 C C . MET A 1 192 ? 12.754 1.204 -12.970 1.00 98.25 192 MET A C 1
ATOM 1451 O O . MET A 1 192 ? 11.943 2.001 -13.442 1.00 98.25 192 MET A O 1
ATOM 1455 N N . THR A 1 193 ? 13.119 0.116 -13.646 1.00 97.81 193 THR A N 1
ATOM 1456 C CA . THR A 1 193 ? 12.542 -0.242 -14.952 1.00 97.81 193 THR A CA 1
ATOM 1457 C C . THR A 1 193 ? 11.267 -1.076 -14.790 1.00 97.81 193 THR A C 1
ATOM 1459 O O . THR A 1 193 ? 11.075 -1.734 -13.771 1.00 97.81 193 THR A O 1
ATOM 1462 N N . ALA A 1 194 ? 10.416 -1.123 -15.820 1.00 96.94 194 ALA A N 1
ATOM 1463 C CA . ALA A 1 194 ? 9.237 -1.998 -15.819 1.00 96.94 194 ALA A CA 1
ATOM 1464 C C . ALA A 1 194 ? 9.603 -3.488 -15.674 1.00 96.94 194 ALA A C 1
ATOM 1466 O O . ALA A 1 194 ? 8.882 -4.241 -15.025 1.00 96.94 194 ALA A O 1
ATOM 1467 N N . GLN A 1 195 ? 10.748 -3.904 -16.230 1.00 98.00 195 GLN A N 1
ATOM 1468 C CA . GLN A 1 195 ? 11.280 -5.249 -16.010 1.00 98.00 195 GLN A CA 1
ATOM 1469 C C . GLN A 1 195 ? 11.721 -5.439 -14.552 1.00 98.00 195 GLN A C 1
ATOM 1471 O O . GLN A 1 195 ? 11.399 -6.457 -13.954 1.00 98.00 195 GLN A O 1
ATOM 1476 N N . GLY A 1 196 ? 12.357 -4.430 -13.949 1.00 98.56 196 GLY A N 1
ATOM 1477 C CA . GLY A 1 196 ? 12.744 -4.446 -12.539 1.00 98.56 196 GLY A CA 1
ATOM 1478 C C . GLY A 1 196 ? 11.565 -4.635 -11.583 1.00 98.56 196 GLY A C 1
ATOM 1479 O O . GLY A 1 196 ? 11.694 -5.372 -10.610 1.00 98.56 196 GLY A O 1
ATOM 1480 N N . VAL A 1 197 ? 10.398 -4.059 -11.899 1.00 98.69 197 VAL A N 1
ATOM 1481 C CA . VAL A 1 197 ? 9.143 -4.320 -11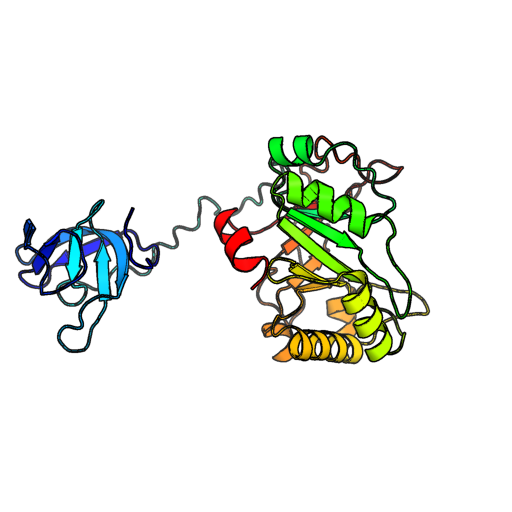.167 1.00 98.69 197 VAL A CA 1
ATOM 1482 C C . VAL A 1 197 ? 8.809 -5.813 -11.185 1.00 98.69 197 VAL A C 1
ATOM 1484 O O . VAL A 1 197 ? 8.574 -6.407 -10.134 1.00 98.69 197 VAL A O 1
ATOM 1487 N N . LYS A 1 198 ? 8.831 -6.439 -12.371 1.00 98.69 198 LYS A N 1
ATOM 1488 C CA . LYS A 1 198 ? 8.536 -7.872 -12.516 1.00 98.69 198 LYS A CA 1
ATOM 1489 C C . LYS A 1 198 ? 9.543 -8.737 -11.773 1.00 98.69 198 LYS A C 1
ATOM 1491 O O . LYS A 1 198 ? 9.152 -9.658 -11.062 1.00 98.69 198 LYS A O 1
ATOM 1496 N N . ASP A 1 199 ? 10.823 -8.423 -11.924 1.00 98.81 199 ASP A N 1
ATOM 1497 C CA . ASP A 1 199 ? 11.916 -9.180 -11.324 1.00 98.81 199 ASP A CA 1
ATOM 1498 C C . ASP A 1 199 ? 11.857 -9.114 -9.792 1.00 98.81 199 ASP A C 1
ATOM 1500 O O . ASP A 1 199 ? 11.952 -10.148 -9.134 1.00 98.81 199 ASP A O 1
ATOM 1504 N N . PHE A 1 200 ? 11.616 -7.927 -9.220 1.00 98.88 200 PHE A N 1
ATOM 1505 C CA . PHE A 1 200 ? 11.449 -7.756 -7.775 1.00 98.88 200 PHE A CA 1
ATOM 1506 C C . PHE A 1 200 ? 10.249 -8.557 -7.261 1.00 98.88 200 PHE A C 1
ATOM 1508 O O . PHE A 1 200 ? 10.371 -9.345 -6.325 1.00 98.88 200 PHE A O 1
ATOM 1515 N N . CYS A 1 201 ? 9.087 -8.403 -7.897 1.00 98.75 201 CYS A N 1
ATOM 1516 C CA . CYS A 1 201 ? 7.866 -9.099 -7.503 1.00 98.75 201 CYS A CA 1
ATOM 1517 C C . CYS A 1 201 ? 7.989 -10.629 -7.594 1.00 98.75 201 CYS A C 1
ATOM 1519 O O . CYS A 1 201 ? 7.522 -11.327 -6.694 1.00 98.75 201 CYS A O 1
ATOM 1521 N N . ASN A 1 202 ? 8.635 -11.149 -8.642 1.00 98.75 202 ASN A N 1
ATOM 1522 C CA . ASN A 1 202 ? 8.893 -12.582 -8.792 1.00 98.75 202 ASN A CA 1
ATOM 1523 C C . ASN A 1 202 ? 9.868 -13.105 -7.735 1.00 98.75 202 ASN A C 1
A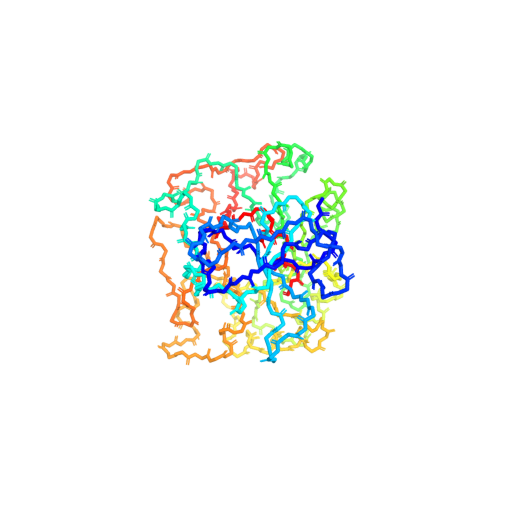TOM 1525 O O . ASN A 1 202 ? 9.642 -14.182 -7.189 1.00 98.75 202 ASN A O 1
ATOM 1529 N N . ALA A 1 203 ? 10.918 -12.346 -7.415 1.00 98.75 203 ALA A N 1
ATOM 1530 C CA . ALA A 1 203 ? 11.864 -12.721 -6.370 1.00 98.75 203 ALA A CA 1
ATOM 1531 C C . ALA A 1 203 ? 11.181 -12.790 -4.995 1.00 98.75 203 ALA A C 1
ATOM 1533 O O . ALA A 1 203 ? 11.315 -13.790 -4.295 1.00 98.75 203 ALA A O 1
ATOM 1534 N N . ILE A 1 204 ? 10.352 -11.799 -4.647 1.00 98.50 204 ILE A N 1
ATOM 1535 C CA . ILE A 1 204 ? 9.557 -11.850 -3.411 1.00 98.50 204 ILE A CA 1
ATOM 1536 C C . ILE A 1 204 ? 8.604 -13.054 -3.401 1.00 98.50 204 ILE A C 1
ATOM 1538 O O . ILE A 1 204 ? 8.501 -13.745 -2.388 1.00 98.50 204 ILE A O 1
ATOM 1542 N N . TYR A 1 205 ? 7.922 -13.334 -4.516 1.00 98.12 205 TYR A N 1
ATOM 1543 C CA . TYR A 1 205 ? 7.030 -14.490 -4.610 1.00 98.12 205 TYR A CA 1
ATOM 1544 C C . TYR A 1 205 ? 7.777 -15.823 -4.457 1.00 98.12 205 TYR A C 1
ATOM 1546 O O . TYR A 1 205 ? 7.252 -16.749 -3.842 1.00 98.12 205 TYR A O 1
ATOM 1554 N N . SER A 1 206 ? 9.002 -15.924 -4.974 1.00 98.12 206 SER A N 1
ATOM 1555 C CA . SER A 1 206 ? 9.846 -17.110 -4.807 1.00 98.12 206 SER A CA 1
ATOM 1556 C C . SER A 1 206 ? 10.194 -17.369 -3.340 1.00 98.12 206 SER A C 1
ATOM 1558 O O . SER A 1 206 ? 10.182 -18.519 -2.912 1.00 98.12 206 SER A O 1
ATOM 1560 N N . GLU A 1 207 ? 10.475 -16.313 -2.573 1.00 97.75 207 GLU A N 1
ATOM 1561 C CA . GLU A 1 207 ? 10.892 -16.423 -1.169 1.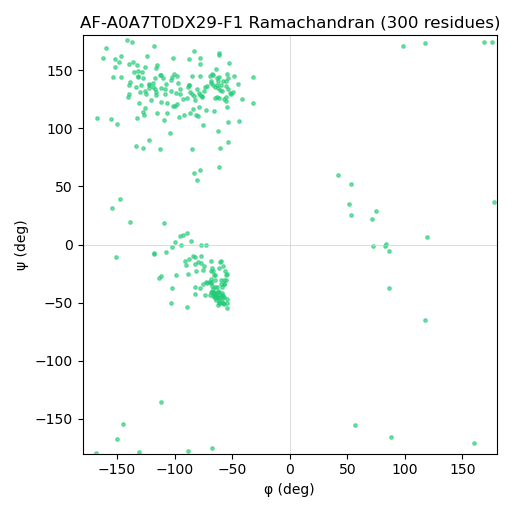00 97.75 207 GLU A CA 1
ATOM 1562 C C . GLU A 1 207 ? 9.712 -16.585 -0.203 1.00 97.75 207 GLU A C 1
ATOM 1564 O O . GLU A 1 207 ? 9.804 -17.298 0.794 1.00 97.75 207 GLU A O 1
ATOM 1569 N N . LEU A 1 208 ? 8.590 -15.914 -0.475 1.00 96.25 208 LEU A N 1
ATOM 1570 C CA . LEU A 1 208 ? 7.490 -15.785 0.487 1.00 96.25 208 LEU A CA 1
ATOM 1571 C C . LEU A 1 208 ? 6.174 -16.406 0.020 1.00 96.25 208 LEU A C 1
ATOM 1573 O O . LEU A 1 208 ? 5.218 -16.433 0.793 1.00 96.25 208 LEU A O 1
ATOM 1577 N N . HIS A 1 209 ? 6.092 -16.862 -1.234 1.00 95.88 209 HIS A N 1
ATOM 1578 C CA . HIS A 1 209 ? 4.869 -17.368 -1.875 1.00 95.88 209 HIS A CA 1
ATOM 1579 C C . HIS A 1 209 ? 3.677 -16.406 -1.802 1.00 95.88 209 HIS A C 1
ATOM 1581 O O . HIS A 1 209 ? 2.519 -16.814 -1.875 1.00 95.88 209 HIS A O 1
ATOM 1587 N N . ARG A 1 210 ? 3.968 -15.110 -1.676 1.00 94.75 210 ARG A N 1
ATOM 1588 C CA . ARG A 1 210 ? 2.999 -14.021 -1.559 1.00 94.75 210 ARG A CA 1
ATOM 1589 C C . ARG A 1 210 ? 3.353 -12.946 -2.569 1.00 94.75 210 ARG A C 1
ATOM 1591 O O . ARG A 1 210 ? 4.527 -12.633 -2.766 1.00 94.75 210 ARG A O 1
ATOM 1598 N N . ARG A 1 211 ? 2.342 -12.405 -3.243 1.00 96.31 211 ARG A N 1
ATOM 1599 C CA . ARG A 1 211 ? 2.538 -11.420 -4.310 1.00 96.31 211 ARG A CA 1
ATOM 1600 C C . ARG A 1 211 ? 2.541 -10.007 -3.724 1.00 96.31 211 ARG A C 1
ATOM 1602 O O . ARG A 1 211 ? 1.568 -9.649 -3.060 1.00 96.31 211 ARG A O 1
ATOM 1609 N N . PRO A 1 212 ? 3.582 -9.189 -3.971 1.00 98.44 212 PRO A N 1
ATOM 1610 C CA . PRO A 1 212 ? 3.559 -7.791 -3.561 1.00 98.44 212 PRO A CA 1
ATOM 1611 C C . PRO A 1 212 ? 2.381 -7.032 -4.169 1.00 98.44 212 PRO A C 1
ATOM 1613 O O . PRO A 1 212 ? 2.071 -7.206 -5.348 1.00 98.44 212 PRO A O 1
ATOM 1616 N N . VAL A 1 213 ? 1.769 -6.149 -3.389 1.00 98.81 213 VAL A N 1
ATOM 1617 C CA . VAL A 1 213 ? 0.924 -5.076 -3.920 1.00 98.81 213 VAL A CA 1
ATOM 1618 C C . VAL A 1 213 ? 1.816 -4.117 -4.709 1.00 98.81 213 VAL A C 1
ATOM 1620 O O . VAL A 1 213 ? 2.921 -3.807 -4.270 1.00 98.81 213 VAL A O 1
ATOM 1623 N N . ILE A 1 214 ? 1.370 -3.662 -5.876 1.00 98.81 214 ILE A N 1
ATOM 1624 C CA . ILE A 1 214 ? 2.120 -2.688 -6.677 1.00 98.81 214 ILE A CA 1
ATOM 1625 C C . ILE A 1 214 ? 1.514 -1.313 -6.438 1.00 98.81 214 ILE A C 1
ATOM 1627 O O . ILE A 1 214 ? 0.334 -1.100 -6.728 1.00 98.81 214 ILE A O 1
ATOM 1631 N N . TYR A 1 215 ? 2.328 -0.402 -5.916 1.00 98.81 215 TYR A N 1
ATOM 1632 C CA . TYR A 1 215 ? 1.992 1.000 -5.746 1.00 98.81 215 TYR A CA 1
ATOM 1633 C C . TYR A 1 215 ? 2.555 1.857 -6.876 1.00 98.81 215 TYR A C 1
ATOM 1635 O O . TYR A 1 215 ? 3.645 1.595 -7.387 1.00 98.81 215 TYR A O 1
ATOM 1643 N N . GLY A 1 216 ? 1.809 2.889 -7.261 1.00 97.50 216 GLY A N 1
ATOM 1644 C CA . GLY A 1 216 ? 2.322 3.941 -8.127 1.00 97.50 216 GLY A CA 1
ATOM 1645 C C . GLY A 1 216 ? 1.242 4.878 -8.658 1.00 97.50 216 GLY A C 1
ATOM 1646 O O . GLY A 1 216 ? 0.042 4.671 -8.468 1.00 97.50 216 GLY A O 1
ATOM 1647 N N . SER A 1 217 ? 1.695 5.916 -9.361 1.00 94.75 217 SER A N 1
ATOM 1648 C CA . SER A 1 217 ? 0.858 6.992 -9.901 1.00 94.75 217 SER A CA 1
ATOM 1649 C C . SER A 1 217 ? 0.805 6.964 -11.439 1.00 94.75 217 SER A C 1
ATOM 1651 O O . SER A 1 217 ? 0.684 5.906 -12.063 1.00 94.75 217 SER A O 1
ATOM 1653 N N . ASN A 1 218 ? 0.931 8.128 -12.085 1.00 92.00 218 ASN A N 1
ATOM 1654 C CA . ASN A 1 218 ? 1.001 8.274 -13.540 1.00 92.00 218 ASN A CA 1
ATOM 1655 C C . ASN A 1 218 ? 2.125 7.433 -14.164 1.00 92.00 218 ASN A C 1
ATOM 1657 O O . ASN A 1 218 ? 1.954 6.925 -15.274 1.00 92.00 218 ASN A O 1
ATOM 1661 N N . LEU A 1 219 ? 3.222 7.214 -13.429 1.00 93.88 219 LEU A N 1
ATOM 1662 C CA . LEU A 1 219 ? 4.362 6.431 -13.897 1.00 93.88 219 LEU A CA 1
ATOM 1663 C C . LEU A 1 219 ? 3.969 5.004 -14.314 1.00 93.88 219 LEU A C 1
ATOM 1665 O O . LEU A 1 219 ? 4.518 4.480 -15.284 1.00 93.88 219 LEU A O 1
ATOM 1669 N N . LEU A 1 220 ? 2.980 4.393 -13.646 1.00 94.81 220 LEU A N 1
ATOM 1670 C CA . LEU A 1 220 ? 2.472 3.072 -14.023 1.00 94.81 220 LEU A CA 1
ATOM 1671 C C . LEU A 1 220 ? 1.989 3.068 -15.481 1.00 94.81 220 LEU A C 1
ATOM 1673 O O . LEU A 1 220 ? 2.340 2.184 -16.258 1.00 94.81 220 LEU A O 1
ATOM 1677 N N . ARG A 1 221 ? 1.232 4.094 -15.885 1.00 91.69 221 ARG A N 1
ATOM 1678 C CA . ARG A 1 221 ? 0.713 4.218 -17.258 1.00 91.69 221 ARG A CA 1
ATOM 1679 C C . ARG A 1 221 ? 1.807 4.554 -18.265 1.00 91.69 221 ARG A C 1
ATOM 1681 O O . ARG A 1 221 ? 1.743 4.114 -19.407 1.00 91.69 221 ARG A O 1
ATOM 1688 N N . GLU A 1 222 ? 2.806 5.320 -17.846 1.00 93.38 222 GLU A N 1
ATOM 1689 C CA . GLU A 1 222 ? 3.913 5.738 -18.709 1.00 93.38 222 GLU A CA 1
ATOM 1690 C C . GLU A 1 222 ? 4.920 4.614 -18.979 1.00 93.38 222 GLU A C 1
ATOM 1692 O O . GLU A 1 222 ? 5.517 4.572 -20.055 1.00 93.38 222 GLU A O 1
ATOM 1697 N N . LYS A 1 223 ? 5.148 3.723 -18.004 1.00 95.19 223 LYS A N 1
ATOM 1698 C CA . LYS A 1 223 ? 6.261 2.763 -18.045 1.00 95.19 223 LYS A CA 1
ATOM 1699 C C . LYS A 1 223 ? 5.852 1.307 -18.205 1.00 95.19 223 LYS A C 1
ATOM 1701 O O . LYS A 1 223 ? 6.654 0.551 -18.745 1.00 95.19 223 LYS A O 1
ATOM 1706 N N . LEU A 1 224 ? 4.661 0.899 -17.765 1.00 93.69 224 LEU A N 1
ATOM 1707 C CA . LEU A 1 224 ? 4.266 -0.517 -17.812 1.00 93.69 224 LEU A CA 1
ATOM 1708 C C . LEU A 1 224 ? 3.690 -0.943 -19.175 1.00 93.69 224 LEU A C 1
ATOM 1710 O O . LEU A 1 224 ? 3.580 -2.133 -19.466 1.00 93.69 224 LEU A O 1
ATOM 1714 N N . GLY A 1 225 ? 3.432 0.027 -20.056 1.00 89.81 225 GLY A N 1
ATOM 1715 C CA . GLY A 1 225 ? 2.962 -0.193 -21.419 1.00 89.81 225 GLY A CA 1
ATOM 1716 C C . GLY A 1 225 ? 1.449 -0.025 -21.573 1.00 89.81 225 GLY A C 1
ATOM 1717 O O . GLY A 1 225 ? 0.703 0.127 -20.613 1.00 89.81 225 GLY A O 1
ATOM 1718 N N . ALA A 1 226 ? 0.994 -0.020 -22.827 1.00 89.69 226 ALA A N 1
ATOM 1719 C CA . ALA A 1 226 ? -0.408 0.230 -23.183 1.00 89.69 226 ALA A CA 1
ATOM 1720 C C . ALA A 1 226 ? -1.199 -1.046 -23.534 1.00 89.69 226 ALA A C 1
ATOM 1722 O O . ALA A 1 226 ? -2.388 -0.974 -23.829 1.00 89.69 226 ALA A O 1
ATOM 1723 N N . THR A 1 227 ? -0.552 -2.215 -23.526 1.00 91.19 227 THR A N 1
ATOM 1724 C CA . THR A 1 227 ? -1.192 -3.516 -23.781 1.00 91.19 227 THR A CA 1
ATOM 1725 C C . THR A 1 227 ? -1.290 -4.291 -22.475 1.00 91.19 227 THR A C 1
ATOM 1727 O O . THR A 1 227 ? -0.337 -4.289 -21.697 1.00 91.19 227 THR A O 1
ATOM 1730 N N . ARG A 1 228 ? -2.429 -4.953 -22.224 1.00 91.50 228 ARG A N 1
ATOM 1731 C CA . ARG A 1 228 ? -2.596 -5.792 -21.030 1.00 91.50 228 ARG A CA 1
ATOM 1732 C C . ARG A 1 228 ? -1.495 -6.839 -20.945 1.00 91.50 228 ARG A C 1
ATOM 1734 O O . ARG A 1 228 ? -1.190 -7.510 -21.926 1.00 91.50 228 ARG A O 1
ATOM 1741 N N . ASP A 1 229 ? -0.964 -6.993 -19.742 1.00 90.88 229 ASP A N 1
ATOM 1742 C CA . ASP A 1 229 ? 0.077 -7.957 -19.431 1.00 90.88 229 ASP A CA 1
ATOM 1743 C C . ASP A 1 229 ? -0.432 -8.809 -18.263 1.00 90.88 229 ASP A C 1
ATOM 1745 O O . ASP A 1 229 ? -0.714 -8.247 -17.197 1.00 90.88 229 ASP A O 1
ATOM 1749 N N . PRO A 1 230 ? -0.599 -10.131 -18.451 1.00 90.56 230 PRO A N 1
ATOM 1750 C CA . PRO A 1 230 ? -1.101 -11.025 -17.414 1.00 90.56 230 PRO A CA 1
ATOM 1751 C C . PRO A 1 230 ? -0.300 -10.986 -16.118 1.00 90.56 230 PRO A C 1
ATOM 1753 O O . PRO A 1 230 ? -0.869 -11.235 -15.062 1.00 90.56 230 PRO A O 1
ATOM 1756 N N . PHE A 1 231 ? 0.987 -10.628 -16.177 1.00 94.81 231 PHE A N 1
ATOM 1757 C CA . PHE A 1 231 ? 1.809 -10.498 -14.983 1.00 94.81 231 PHE A CA 1
ATOM 1758 C C . PHE A 1 231 ? 1.176 -9.547 -13.961 1.00 94.81 231 PHE A C 1
ATOM 1760 O O . PHE A 1 231 ? 1.076 -9.888 -12.791 1.00 94.81 231 PHE A O 1
ATOM 1767 N N . TYR A 1 232 ? 0.716 -8.369 -14.387 1.00 92.06 232 TYR A N 1
ATOM 1768 C CA . TYR A 1 232 ? 0.185 -7.362 -13.464 1.00 92.06 232 TYR A CA 1
ATOM 1769 C C . TYR A 1 232 ? -1.216 -7.712 -12.937 1.00 92.06 232 TYR A C 1
ATOM 1771 O O . TYR A 1 232 ? -1.573 -7.248 -11.858 1.00 92.06 232 TYR A O 1
ATOM 1779 N N . LEU A 1 233 ? -1.982 -8.559 -13.641 1.00 87.81 233 LEU A N 1
ATOM 1780 C CA . LEU A 1 233 ? -3.309 -9.017 -13.197 1.00 87.81 233 LEU A CA 1
ATOM 1781 C C . LEU A 1 233 ? -3.241 -9.883 -11.933 1.00 87.81 233 LEU A C 1
ATOM 1783 O O . LEU A 1 233 ? -4.189 -9.911 -11.153 1.00 87.81 233 LEU A O 1
ATOM 1787 N N . ASP A 1 234 ? -2.109 -10.545 -11.711 1.00 89.94 234 ASP A N 1
ATOM 1788 C CA . ASP A 1 234 ? -1.857 -11.338 -10.511 1.00 89.94 234 ASP A CA 1
ATOM 1789 C C . ASP A 1 234 ? -1.512 -10.471 -9.283 1.00 89.94 234 ASP A C 1
ATOM 1791 O O . ASP A 1 234 ? -1.432 -10.977 -8.162 1.00 89.94 234 ASP A O 1
ATOM 1795 N N . HIS A 1 235 ? -1.285 -9.167 -9.470 1.00 96.12 235 HIS A N 1
ATOM 1796 C CA . H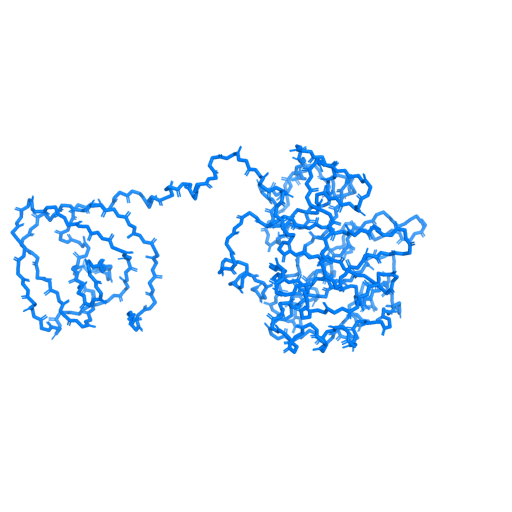IS A 1 235 ? -0.894 -8.241 -8.413 1.00 96.12 235 HIS A CA 1
ATOM 1797 C C . HIS A 1 235 ? -2.013 -7.247 -8.117 1.00 96.12 235 HIS A C 1
ATOM 1799 O O . HIS A 1 235 ? -2.597 -6.639 -9.012 1.00 96.12 235 HIS A O 1
ATOM 1805 N N . ARG A 1 236 ? -2.282 -7.029 -6.829 1.00 97.81 236 ARG A N 1
ATOM 1806 C CA . ARG A 1 236 ? -3.204 -5.982 -6.383 1.00 97.81 236 ARG A CA 1
ATOM 1807 C C . ARG A 1 236 ? -2.604 -4.604 -6.667 1.00 97.81 236 ARG A C 1
ATOM 1809 O O . ARG A 1 236 ? -1.415 -4.392 -6.433 1.00 97.81 236 ARG A O 1
ATOM 1816 N N . LEU A 1 237 ? -3.441 -3.673 -7.123 1.00 98.38 237 LEU A N 1
ATOM 1817 C CA . LEU A 1 237 ? -3.054 -2.285 -7.374 1.00 98.38 237 LEU A CA 1
ATOM 1818 C C . LEU A 1 237 ? -3.321 -1.409 -6.147 1.00 98.38 237 LEU A C 1
ATOM 1820 O O . LEU A 1 237 ? -4.460 -1.309 -5.691 1.00 98.38 237 LEU A O 1
ATOM 1824 N N . TRP A 1 238 ? -2.289 -0.720 -5.677 1.00 98.75 238 TRP A N 1
ATOM 1825 C CA . TRP A 1 238 ? -2.401 0.426 -4.784 1.00 98.75 238 TRP A CA 1
ATOM 1826 C C . TRP A 1 238 ? -2.163 1.703 -5.603 1.00 98.75 238 TRP A C 1
ATOM 1828 O O . TRP A 1 238 ? -1.040 2.085 -5.904 1.00 98.75 238 TRP A O 1
ATOM 1838 N N . LEU A 1 239 ? -3.239 2.336 -6.061 1.00 98.38 239 LEU A N 1
ATOM 1839 C CA . LEU A 1 239 ? -3.151 3.474 -6.974 1.00 98.38 239 LEU A CA 1
ATOM 1840 C C . LEU A 1 239 ? -2.952 4.779 -6.201 1.00 98.38 239 LEU A C 1
ATOM 1842 O O . LEU A 1 239 ? -3.775 5.098 -5.347 1.00 98.38 239 LEU A O 1
ATOM 1846 N N . ALA A 1 240 ? -1.962 5.581 -6.584 1.00 98.00 240 ALA A N 1
ATOM 1847 C CA . ALA A 1 240 ? -1.850 6.970 -6.150 1.00 98.00 240 ALA A CA 1
ATOM 1848 C C . ALA A 1 240 ? -2.442 7.905 -7.209 1.00 98.00 240 ALA A C 1
ATOM 1850 O O . ALA A 1 240 ? -1.896 8.058 -8.307 1.00 98.00 240 ALA A O 1
ATOM 1851 N N . GLN A 1 241 ? -3.583 8.526 -6.905 1.00 95.81 241 GLN A N 1
ATOM 1852 C CA . GLN A 1 241 ? -4.163 9.543 -7.784 1.00 95.81 241 GLN A CA 1
ATOM 1853 C C . GLN A 1 241 ? -5.052 10.505 -6.999 1.00 95.81 241 GLN A C 1
ATOM 1855 O O . GLN A 1 241 ? -6.175 10.171 -6.633 1.00 95.81 241 GLN A O 1
ATOM 1860 N N . TYR A 1 242 ? -4.583 11.735 -6.809 1.00 94.88 242 TYR A N 1
ATOM 1861 C CA . TYR A 1 242 ? -5.246 12.730 -5.962 1.00 94.88 242 TYR A CA 1
ATOM 1862 C C . TYR A 1 242 ? -6.377 13.459 -6.707 1.00 94.88 242 TYR A C 1
ATOM 1864 O O . TYR A 1 242 ? -6.335 14.666 -6.940 1.00 94.88 242 TYR A O 1
ATOM 1872 N N . SER A 1 243 ? -7.390 12.708 -7.140 1.00 89.75 243 SER A N 1
ATOM 1873 C CA . SER A 1 243 ? -8.529 13.199 -7.926 1.00 89.75 243 SER A CA 1
ATOM 1874 C C . SER A 1 243 ? -9.803 12.438 -7.578 1.00 89.75 243 SER A C 1
ATOM 1876 O O . SER A 1 243 ? -9.759 11.228 -7.417 1.00 89.75 243 SER A O 1
ATOM 1878 N N . ALA A 1 244 ? -10.960 13.108 -7.566 1.00 85.75 244 ALA A N 1
ATOM 1879 C CA . ALA A 1 244 ? -12.266 12.462 -7.364 1.00 85.75 244 ALA A CA 1
ATOM 1880 C C . ALA A 1 244 ? -12.589 11.364 -8.402 1.00 85.75 244 ALA A C 1
ATOM 1882 O O . ALA A 1 244 ? -13.465 10.532 -8.175 1.00 85.75 244 ALA A O 1
ATOM 1883 N N . HIS A 1 245 ? -11.887 11.368 -9.538 1.00 86.06 245 HIS A N 1
ATOM 1884 C CA . HIS A 1 245 ? -12.047 10.405 -10.620 1.00 86.06 245 HIS A CA 1
ATOM 1885 C C . HIS A 1 245 ? -10.681 9.793 -10.968 1.00 86.06 245 HIS A C 1
ATOM 1887 O O . HIS A 1 245 ? -9.998 10.296 -11.868 1.00 86.06 245 HIS A O 1
ATOM 1893 N N . PRO A 1 246 ? -10.232 8.758 -10.230 1.00 88.00 246 PRO A N 1
ATOM 1894 C CA . PRO A 1 246 ? -8.984 8.073 -10.530 1.00 88.00 246 PRO A CA 1
ATOM 1895 C C . PRO A 1 246 ? -9.057 7.321 -11.869 1.00 88.00 246 PRO A C 1
ATOM 1897 O O . PRO A 1 246 ? -10.094 6.778 -12.244 1.00 88.00 246 PRO A O 1
ATOM 1900 N N . THR A 1 247 ? -7.934 7.265 -12.584 1.00 90.75 247 THR A N 1
ATOM 1901 C CA . THR A 1 247 ? -7.789 6.629 -13.895 1.00 90.75 247 THR A CA 1
ATOM 1902 C C . THR A 1 247 ? -6.830 5.454 -13.775 1.00 90.75 247 THR A C 1
ATOM 1904 O O . THR A 1 247 ? -5.625 5.626 -13.571 1.00 90.75 247 THR A O 1
ATOM 1907 N N . LEU A 1 248 ? -7.358 4.248 -13.951 1.00 91.56 248 LEU A N 1
ATOM 1908 C CA . LEU A 1 248 ? -6.581 3.021 -13.829 1.00 91.56 248 LEU A CA 1
ATOM 1909 C C . LEU A 1 248 ? -5.565 2.872 -14.975 1.00 91.56 248 LEU A C 1
ATOM 1911 O O . LEU A 1 248 ? -5.852 3.250 -16.117 1.00 91.56 248 LEU A O 1
ATOM 1915 N N . PRO A 1 249 ? -4.381 2.297 -14.713 1.00 92.69 249 PRO A N 1
ATOM 1916 C CA . PRO A 1 249 ? -3.546 1.753 -15.773 1.00 92.69 249 PRO A CA 1
ATOM 1917 C C . PRO A 1 249 ? -4.239 0.580 -16.472 1.00 92.69 249 PRO A C 1
ATOM 1919 O O . PRO A 1 249 ? -4.998 -0.158 -15.852 1.00 92.69 249 PRO A O 1
ATOM 1922 N N . VAL A 1 250 ? -3.928 0.368 -17.756 1.00 92.44 250 VAL A N 1
ATOM 1923 C CA . VAL A 1 250 ? -4.596 -0.627 -18.626 1.00 92.44 250 VAL A CA 1
ATOM 1924 C C . VAL A 1 250 ? -4.569 -2.060 -18.077 1.00 92.44 250 VAL A C 1
ATOM 1926 O O . VAL A 1 250 ? -5.395 -2.893 -18.457 1.00 92.44 250 VAL A O 1
ATOM 1929 N N . HIS A 1 251 ? -3.605 -2.349 -17.203 1.00 91.56 251 HIS A N 1
ATOM 1930 C CA . HIS A 1 251 ? -3.384 -3.669 -16.636 1.00 91.56 251 HIS A CA 1
ATOM 1931 C C . HIS A 1 251 ? -4.366 -4.050 -15.529 1.00 91.56 251 HIS A C 1
ATOM 1933 O O . HIS A 1 251 ? -4.454 -5.234 -15.237 1.00 91.56 251 HIS A O 1
ATOM 1939 N N . TRP A 1 252 ? -5.101 -3.104 -14.938 1.00 93.44 252 TRP A N 1
ATOM 1940 C CA . TRP A 1 252 ? -6.023 -3.384 -13.836 1.00 93.44 252 TRP A CA 1
ATOM 1941 C C . TRP A 1 252 ? -7.448 -2.948 -14.165 1.00 93.44 252 TRP A C 1
ATOM 1943 O O . TRP A 1 252 ? -7.675 -1.863 -14.695 1.00 93.44 252 TRP A O 1
ATOM 1953 N N . ASP A 1 253 ? -8.408 -3.798 -13.805 1.00 90.25 253 ASP A N 1
ATOM 1954 C CA . ASP A 1 253 ? -9.843 -3.505 -13.892 1.00 90.25 253 ASP A CA 1
ATOM 1955 C C . ASP A 1 253 ? -10.351 -2.680 -12.696 1.00 90.25 253 ASP A C 1
ATOM 1957 O O . ASP A 1 253 ? -11.355 -1.978 -12.797 1.00 90.25 253 ASP A O 1
ATOM 1961 N N . SER A 1 254 ? -9.640 -2.731 -11.568 1.00 91.25 254 SER A N 1
ATOM 1962 C CA . SER A 1 254 ? -9.925 -1.966 -10.354 1.00 91.25 254 SER A CA 1
ATOM 1963 C C . SER A 1 254 ? -8.646 -1.708 -9.552 1.00 91.25 254 SER A C 1
ATOM 1965 O O . SER A 1 254 ? -7.645 -2.411 -9.704 1.00 91.25 254 SER A O 1
ATOM 1967 N N . TYR A 1 255 ? -8.671 -0.701 -8.676 1.00 94.81 255 TYR A N 1
ATOM 1968 C CA . TYR A 1 255 ? -7.681 -0.588 -7.609 1.00 94.81 255 TYR A CA 1
ATOM 1969 C C . TYR A 1 255 ? -8.122 -1.437 -6.411 1.00 94.81 255 TYR A C 1
ATOM 1971 O O . TYR A 1 255 ? -9.311 -1.535 -6.106 1.00 94.81 255 TYR A O 1
ATOM 1979 N N . TRP A 1 256 ? -7.158 -2.037 -5.717 1.00 96.81 256 TRP A N 1
ATOM 1980 C CA . TRP A 1 256 ? -7.375 -2.657 -4.411 1.00 96.81 256 TRP A CA 1
ATOM 1981 C C . TRP A 1 256 ? -7.327 -1.606 -3.300 1.00 96.81 256 TRP A C 1
ATOM 1983 O O . TRP A 1 256 ? -8.174 -1.609 -2.416 1.00 96.81 256 TRP A O 1
ATOM 1993 N N . LEU A 1 257 ? -6.375 -0.678 -3.378 1.00 98.06 257 LEU A N 1
ATOM 1994 C CA . LEU A 1 257 ? -6.248 0.458 -2.470 1.00 98.06 257 LEU A CA 1
ATOM 1995 C C . LEU A 1 257 ? -6.049 1.729 -3.294 1.00 98.06 257 LEU A C 1
ATOM 1997 O O . LEU A 1 257 ? -5.400 1.694 -4.339 1.00 98.06 257 LEU A O 1
ATOM 2001 N N . TRP A 1 258 ? -6.606 2.846 -2.844 1.00 97.88 258 TRP A N 1
ATOM 2002 C CA . TRP A 1 258 ? -6.464 4.131 -3.517 1.00 97.88 258 TRP A CA 1
ATOM 2003 C C . TRP A 1 258 ? -5.951 5.192 -2.548 1.00 97.88 258 TRP A C 1
ATOM 2005 O O . TRP A 1 258 ? -6.679 5.605 -1.648 1.00 97.88 258 TRP A O 1
ATOM 2015 N N . GLN A 1 259 ? -4.721 5.657 -2.754 1.00 98.19 259 GLN A N 1
ATOM 2016 C CA . GLN A 1 259 ? -4.203 6.844 -2.085 1.00 98.19 259 GLN A CA 1
ATOM 2017 C C . GLN A 1 259 ? -4.840 8.073 -2.741 1.00 98.19 259 GLN A C 1
ATOM 2019 O O . GLN A 1 259 ? -4.524 8.446 -3.880 1.00 98.19 259 GLN A O 1
ATOM 2024 N N . TYR A 1 260 ? -5.826 8.649 -2.055 1.00 96.69 260 TYR A N 1
ATOM 2025 C CA . TYR A 1 260 ? -6.653 9.725 -2.604 1.00 96.69 260 TYR A CA 1
ATOM 2026 C C . TYR A 1 260 ? -6.096 11.114 -2.299 1.00 96.69 260 TYR A C 1
ATOM 2028 O O . TYR A 1 260 ? -6.532 12.085 -2.913 1.00 96.69 260 TYR A O 1
ATOM 2036 N N . THR A 1 261 ? -5.153 11.227 -1.367 1.00 97.44 261 THR A N 1
ATOM 2037 C CA . THR A 1 261 ? -4.580 12.492 -0.905 1.00 97.44 261 THR A CA 1
ATOM 2038 C C . THR A 1 261 ? -3.175 12.259 -0.379 1.00 97.44 261 THR A C 1
ATOM 2040 O O . THR A 1 261 ? -2.945 11.252 0.286 1.00 97.44 261 THR A O 1
ATOM 2043 N N . ASP A 1 262 ? -2.302 13.234 -0.616 1.00 96.88 262 ASP A N 1
ATOM 2044 C CA . ASP A 1 262 ? -1.000 13.376 0.046 1.00 96.88 262 ASP A CA 1
ATOM 2045 C C . ASP A 1 262 ? -1.045 14.316 1.264 1.00 96.88 262 ASP A C 1
ATOM 2047 O O . ASP A 1 262 ? -0.038 14.623 1.890 1.00 96.88 262 ASP A O 1
ATOM 2051 N N . GLY A 1 263 ? -2.222 14.872 1.558 1.00 95.75 263 GLY A N 1
ATOM 2052 C CA . GLY A 1 263 ? -2.448 15.887 2.584 1.00 95.75 263 GLY A CA 1
ATOM 2053 C C . GLY A 1 263 ? -2.961 17.183 1.954 1.00 95.75 263 GLY A C 1
ATOM 2054 O O . GLY A 1 263 ? -4.112 17.555 2.199 1.00 95.75 263 GLY A O 1
ATOM 2055 N N . PRO A 1 264 ? -2.171 17.879 1.117 1.00 96.06 264 PRO A N 1
ATOM 2056 C CA . PRO A 1 264 ? -2.622 19.087 0.432 1.00 96.06 264 PRO A CA 1
ATOM 2057 C C . PRO A 1 264 ? -3.517 18.810 -0.790 1.00 96.06 264 PRO A C 1
ATOM 2059 O O . PRO A 1 264 ? -4.493 19.538 -1.005 1.00 96.06 264 PRO A O 1
ATOM 2062 N N . HIS A 1 265 ? -3.259 17.762 -1.571 1.00 96.75 265 HIS A N 1
ATOM 2063 C CA . HIS A 1 265 ? -3.964 17.480 -2.824 1.00 96.75 265 HIS A CA 1
ATOM 2064 C C . HIS A 1 265 ? -5.017 16.384 -2.669 1.00 96.75 265 HIS A C 1
ATOM 2066 O O . HIS A 1 265 ? -4.988 15.590 -1.743 1.00 96.75 265 HIS A O 1
ATOM 2072 N N . GLY A 1 266 ? -5.968 16.333 -3.601 1.00 94.88 266 GLY A N 1
ATOM 2073 C CA . GLY A 1 266 ? -7.017 15.316 -3.614 1.00 94.88 266 GLY A CA 1
ATOM 2074 C C . GLY A 1 266 ? -8.424 15.879 -3.451 1.00 94.88 266 GLY A C 1
ATOM 2075 O O . GLY A 1 266 ? -8.603 17.080 -3.218 1.00 94.88 266 GLY A O 1
ATOM 2076 N N . PRO A 1 267 ? -9.449 15.024 -3.585 1.00 93.50 267 PRO A N 1
ATOM 2077 C CA . PRO A 1 267 ? -10.832 15.400 -3.322 1.00 93.50 267 PRO A CA 1
ATOM 2078 C C . PRO A 1 267 ? -11.043 15.827 -1.861 1.00 93.50 267 PRO A C 1
ATOM 2080 O O . PRO A 1 267 ? -10.214 15.587 -0.978 1.00 93.50 267 PRO A O 1
ATOM 2083 N N . ALA A 1 268 ? -12.177 16.477 -1.601 1.00 90.94 268 ALA A N 1
ATOM 2084 C CA . ALA A 1 268 ? -12.592 16.795 -0.241 1.00 90.94 268 ALA A CA 1
ATOM 2085 C C . ALA A 1 268 ? -12.819 15.505 0.565 1.00 90.94 268 ALA A C 1
ATOM 2087 O O . ALA A 1 268 ? -13.473 14.575 0.094 1.00 90.94 268 ALA A O 1
ATOM 2088 N N . GLY A 1 269 ? -12.301 15.476 1.788 1.00 90.50 269 GLY A N 1
ATOM 2089 C CA . GLY A 1 269 ? -12.355 14.320 2.673 1.00 90.50 269 GLY A CA 1
ATOM 2090 C C . GLY A 1 269 ? -11.569 14.573 3.954 1.00 90.50 269 GLY A C 1
ATOM 2091 O O . GLY A 1 269 ? -10.902 15.599 4.090 1.00 90.50 269 GLY A O 1
ATOM 2092 N N . CYS A 1 270 ? -11.647 13.630 4.881 1.00 89.31 270 CYS A N 1
ATOM 2093 C CA . CYS A 1 270 ? -10.783 13.541 6.038 1.00 89.31 270 CYS A CA 1
ATOM 2094 C C . CYS A 1 270 ? -9.340 13.309 5.581 1.00 89.31 270 CYS A C 1
ATOM 2096 O O . CYS A 1 270 ? -9.084 12.529 4.663 1.00 89.31 270 CYS A O 1
ATOM 2098 N N . ARG A 1 271 ? -8.401 14.013 6.208 1.00 93.31 271 ARG A N 1
ATOM 2099 C CA . ARG A 1 271 ? -6.956 13.928 5.935 1.00 93.31 271 ARG A CA 1
ATOM 2100 C C . ARG A 1 271 ? -6.149 13.945 7.231 1.00 93.31 271 ARG A C 1
ATOM 2102 O O . ARG A 1 271 ? -4.992 14.337 7.250 1.00 93.31 271 ARG A O 1
ATOM 2109 N N . SER A 1 272 ? -6.809 13.631 8.341 1.00 91.31 272 SER A N 1
ATOM 2110 C CA . SER A 1 272 ? -6.248 13.733 9.678 1.00 91.31 272 SER A CA 1
ATOM 2111 C C . SER A 1 272 ? -6.662 12.530 10.504 1.00 91.31 272 SER A C 1
ATOM 2113 O O . SER A 1 272 ? -7.801 12.064 10.438 1.00 91.31 272 SER A O 1
ATOM 2115 N N . ILE A 1 273 ? -5.721 12.020 11.291 1.00 96.50 273 ILE A N 1
ATOM 2116 C CA . ILE A 1 273 ? -5.937 10.876 12.168 1.00 96.50 273 ILE A CA 1
ATOM 2117 C C . ILE A 1 273 ? -5.401 11.243 13.549 1.00 96.50 273 ILE A C 1
ATOM 2119 O O . ILE A 1 273 ? -4.221 11.572 13.676 1.00 96.50 273 ILE A O 1
ATOM 2123 N N . PRO A 1 274 ? -6.231 11.207 14.607 1.00 96.81 274 PRO A N 1
ATOM 2124 C CA . PRO A 1 274 ? -5.745 11.394 15.969 1.00 96.81 274 PRO A CA 1
ATOM 2125 C C . PRO A 1 274 ? -4.554 10.477 16.262 1.00 96.81 274 PRO A C 1
ATOM 2127 O O . PRO A 1 274 ? -4.620 9.278 16.010 1.00 96.81 274 PRO A O 1
ATOM 2130 N N . GLY A 1 275 ? -3.466 11.039 16.784 1.00 98.12 275 GLY A N 1
ATOM 2131 C CA . GLY A 1 275 ? -2.233 10.293 17.044 1.00 98.12 275 GLY A CA 1
ATOM 2132 C C . GLY A 1 275 ? -1.262 10.186 15.862 1.00 98.12 275 GLY A C 1
ATOM 2133 O O . GLY A 1 275 ? -0.156 9.692 16.063 1.00 98.12 275 GLY A O 1
ATOM 2134 N N . ILE A 1 276 ? -1.630 10.657 14.665 1.00 98.56 276 ILE A N 1
ATOM 2135 C CA . ILE A 1 276 ? -0.762 10.712 13.477 1.00 98.56 276 ILE A CA 1
ATOM 2136 C C . ILE A 1 276 ? -0.902 12.105 12.840 1.00 98.56 276 ILE A C 1
ATOM 2138 O O . ILE A 1 276 ? -1.739 12.298 11.956 1.00 98.56 276 ILE A O 1
ATOM 2142 N N . PRO A 1 277 ? -0.138 13.107 13.316 1.00 97.50 277 PRO A N 1
ATOM 2143 C CA . PRO A 1 277 ? -0.163 14.456 12.745 1.00 97.50 277 PRO A CA 1
ATOM 2144 C C . PRO A 1 277 ? 0.257 14.537 11.269 1.00 97.50 277 PRO A C 1
ATOM 2146 O O . PRO A 1 277 ? -0.097 15.512 10.610 1.00 97.50 277 PRO A O 1
ATOM 2149 N N . GLY A 1 278 ? 0.978 13.534 10.757 1.00 97.69 278 GLY A N 1
ATOM 2150 C CA . GLY A 1 278 ? 1.612 13.579 9.438 1.00 97.69 278 GLY A CA 1
ATOM 2151 C C . GLY A 1 278 ? 3.011 14.186 9.518 1.00 97.69 278 GLY A C 1
ATOM 2152 O O . GLY A 1 278 ? 3.577 14.305 10.604 1.00 97.69 278 GLY A O 1
ATOM 2153 N N . ASN A 1 279 ? 3.592 14.554 8.383 1.00 97.50 279 ASN A N 1
ATOM 2154 C CA . ASN A 1 279 ? 4.941 15.117 8.340 1.00 97.50 279 ASN A CA 1
ATOM 2155 C C . ASN A 1 279 ? 5.045 16.512 8.990 1.00 97.50 279 ASN A C 1
ATOM 2157 O O . ASN A 1 279 ? 4.084 17.049 9.535 1.00 97.50 279 ASN A O 1
ATOM 2161 N N . SER A 1 280 ? 6.215 17.152 8.906 1.00 97.06 280 SER A N 1
ATOM 2162 C CA . SER A 1 280 ? 6.458 18.478 9.505 1.00 97.06 280 SER A CA 1
ATOM 2163 C C . SER A 1 280 ? 5.546 19.608 8.997 1.00 97.06 280 SER A C 1
ATOM 2165 O O . SER A 1 280 ? 5.492 20.673 9.614 1.00 97.06 280 SER A O 1
ATOM 2167 N N . LEU A 1 281 ? 4.827 19.392 7.890 1.00 97.12 281 LEU A N 1
ATOM 2168 C CA . LEU A 1 281 ? 3.813 20.299 7.346 1.00 97.12 281 LEU A CA 1
ATOM 2169 C C . LEU A 1 281 ? 2.376 19.872 7.700 1.00 97.12 281 LEU A C 1
ATOM 2171 O O . LEU A 1 281 ? 1.422 20.523 7.279 1.00 97.12 281 LEU A O 1
ATOM 2175 N N . GLY A 1 282 ? 2.208 18.791 8.462 1.00 96.50 282 GLY A N 1
ATOM 2176 C CA . GLY A 1 282 ? 0.918 18.177 8.774 1.00 96.50 282 GLY A CA 1
ATOM 2177 C C . GLY A 1 282 ? 0.287 17.452 7.583 1.00 96.50 282 GLY A C 1
ATOM 2178 O O . GLY A 1 282 ? -0.934 17.312 7.525 1.00 96.50 282 GLY A O 1
ATOM 2179 N N . HIS A 1 283 ? 1.089 17.064 6.588 1.00 97.69 283 HIS A N 1
ATOM 2180 C CA . HIS A 1 283 ? 0.612 16.316 5.428 1.00 97.69 283 HIS A CA 1
ATOM 2181 C C . HIS A 1 283 ? 0.636 14.819 5.733 1.00 97.69 283 HIS A C 1
ATOM 2183 O O . HIS A 1 283 ? 1.597 14.333 6.326 1.00 97.69 283 HIS A O 1
ATOM 2189 N N . LEU A 1 284 ? -0.417 14.108 5.334 1.00 98.00 284 LEU A N 1
ATOM 2190 C CA . LEU A 1 284 ? -0.583 12.687 5.608 1.00 98.00 284 LEU A CA 1
ATOM 2191 C C . LEU A 1 284 ? -1.180 11.981 4.393 1.00 98.00 284 LEU A C 1
ATOM 2193 O O . LEU A 1 284 ? -2.268 12.344 3.923 1.00 98.00 284 LEU A O 1
ATOM 2197 N N . ASP A 1 285 ? -0.498 10.928 3.960 1.00 98.38 285 ASP A N 1
ATOM 2198 C CA . ASP A 1 285 ? -0.957 10.049 2.898 1.00 98.38 285 ASP A CA 1
ATOM 2199 C C . ASP A 1 285 ? -2.115 9.180 3.407 1.00 98.38 285 ASP A C 1
ATOM 2201 O O . ASP A 1 285 ? -1.992 8.381 4.344 1.00 98.38 285 ASP A O 1
ATOM 2205 N N . CYS A 1 286 ? -3.297 9.374 2.817 1.00 98.19 286 CYS A N 1
ATOM 2206 C CA . CYS A 1 286 ? -4.513 8.685 3.244 1.00 98.19 286 CYS A CA 1
ATOM 2207 C C . CYS A 1 286 ? -5.079 7.820 2.125 1.00 98.19 286 CYS A C 1
ATOM 2209 O O . CYS A 1 286 ? -5.167 8.227 0.961 1.00 98.19 286 CYS A O 1
ATOM 2211 N N . ASN A 1 287 ? -5.538 6.630 2.511 1.00 98.00 287 ASN A N 1
ATOM 2212 C CA . ASN A 1 287 ? -5.962 5.613 1.570 1.00 98.00 287 ASN A CA 1
ATOM 2213 C C . ASN A 1 287 ? -7.413 5.184 1.781 1.00 98.00 287 ASN A C 1
ATOM 2215 O O . ASN A 1 287 ? -7.883 4.949 2.898 1.00 98.00 287 ASN A O 1
ATOM 2219 N N . TYR A 1 288 ? -8.106 5.022 0.660 1.00 95.75 288 TYR A N 1
ATOM 2220 C CA . TYR A 1 288 ? -9.440 4.464 0.565 1.00 95.75 288 TYR A CA 1
ATOM 2221 C C . TYR A 1 288 ? -9.368 2.994 0.148 1.00 95.75 288 TYR A C 1
ATOM 2223 O O . TYR A 1 288 ? -8.722 2.642 -0.841 1.00 95.75 288 TYR A O 1
ATOM 2231 N N . PHE A 1 289 ? -10.078 2.145 0.889 1.00 94.69 289 PHE A N 1
ATOM 2232 C CA . PHE A 1 289 ? -10.261 0.733 0.577 1.00 94.69 289 PHE A CA 1
ATOM 2233 C C . PHE A 1 289 ? -11.732 0.479 0.198 1.00 94.69 289 PHE A C 1
ATOM 2235 O O . PHE A 1 289 ? -12.613 0.761 1.016 1.00 94.69 289 PHE A O 1
ATOM 2242 N N . PRO A 1 290 ? -12.030 -0.054 -1.004 1.00 88.94 290 PRO A N 1
ATOM 2243 C CA . PRO A 1 290 ? -13.390 -0.299 -1.481 1.00 88.94 290 PRO A CA 1
ATOM 2244 C C . PRO A 1 290 ? -13.971 -1.601 -0.896 1.00 88.94 290 PRO A C 1
ATOM 2246 O O . PRO A 1 290 ? -14.383 -2.500 -1.625 1.00 88.94 290 PRO A O 1
ATOM 2249 N N . GLY A 1 291 ? -13.990 -1.721 0.433 1.00 86.94 291 GLY A N 1
ATOM 2250 C CA . GLY A 1 291 ? -14.471 -2.910 1.134 1.00 86.94 291 GLY A CA 1
ATOM 2251 C C . GLY A 1 291 ? -14.646 -2.702 2.636 1.00 86.94 291 GLY A C 1
ATOM 2252 O O . GLY A 1 291 ? -14.430 -1.617 3.177 1.00 86.94 291 GLY A O 1
ATOM 2253 N N . THR A 1 292 ? -15.068 -3.756 3.328 1.00 86.88 292 THR A N 1
ATOM 2254 C CA . THR A 1 292 ? -15.227 -3.748 4.786 1.00 86.88 292 THR A CA 1
ATOM 2255 C C . THR A 1 292 ? -13.901 -4.020 5.501 1.00 86.88 292 THR A C 1
ATOM 2257 O O . THR A 1 292 ? -12.943 -4.523 4.917 1.00 86.88 292 THR A O 1
ATOM 2260 N N . LEU A 1 293 ? -13.848 -3.773 6.813 1.00 84.75 293 LEU A N 1
ATOM 2261 C CA . LEU A 1 293 ? -12.707 -4.186 7.639 1.00 84.75 293 LEU A CA 1
ATOM 2262 C C . LEU A 1 293 ? -12.447 -5.703 7.558 1.00 84.75 293 LEU A C 1
ATOM 2264 O O . LEU A 1 293 ? -11.300 -6.137 7.621 1.00 84.75 293 LEU A O 1
ATOM 2268 N N . GLN A 1 294 ? -13.489 -6.524 7.416 1.00 87.94 294 GLN A N 1
ATOM 2269 C CA . GLN A 1 294 ? -13.331 -7.973 7.283 1.00 87.94 294 GLN A CA 1
ATOM 2270 C C . GLN A 1 294 ? -12.677 -8.350 5.946 1.00 87.94 294 GLN A C 1
ATOM 2272 O O . GLN A 1 294 ? -11.784 -9.202 5.925 1.00 87.94 294 GLN A O 1
ATOM 2277 N N . ASP A 1 295 ? -13.069 -7.680 4.861 1.00 91.06 295 ASP A N 1
ATOM 2278 C CA . ASP A 1 295 ? -12.446 -7.855 3.546 1.00 91.06 295 ASP A CA 1
ATOM 2279 C C . ASP A 1 295 ? -10.975 -7.444 3.601 1.00 91.06 295 ASP A C 1
ATOM 2281 O O . ASP A 1 295 ? -10.108 -8.195 3.156 1.00 91.06 295 ASP A O 1
ATOM 2285 N N . LEU A 1 296 ? -10.686 -6.302 4.237 1.00 93.19 296 LEU A N 1
ATOM 2286 C CA . LEU A 1 296 ? -9.324 -5.810 4.413 1.00 93.19 296 LEU A CA 1
ATOM 2287 C C . LEU A 1 296 ? -8.458 -6.831 5.156 1.00 93.19 296 LEU A C 1
ATOM 2289 O O . LEU A 1 296 ? -7.398 -7.191 4.659 1.00 93.19 296 LEU A O 1
ATOM 2293 N N . ASN A 1 297 ? -8.921 -7.345 6.302 1.00 91.38 297 ASN A N 1
ATOM 2294 C CA . ASN A 1 297 ? -8.198 -8.363 7.076 1.00 91.38 297 ASN A CA 1
ATOM 2295 C C . ASN A 1 297 ? -7.935 -9.638 6.264 1.00 91.38 297 ASN A C 1
ATOM 2297 O O . ASN A 1 297 ? -6.843 -10.194 6.327 1.00 91.38 297 ASN A O 1
ATOM 2301 N N . THR A 1 298 ? -8.929 -10.091 5.496 1.00 92.44 298 THR A N 1
ATOM 2302 C CA . THR A 1 298 ? -8.826 -11.314 4.684 1.00 92.44 298 THR A CA 1
ATOM 2303 C C . THR A 1 298 ? -7.809 -11.152 3.557 1.00 92.44 298 THR A C 1
ATOM 2305 O O . THR A 1 298 ? -7.068 -12.080 3.249 1.00 92.44 298 THR A O 1
ATOM 2308 N N . GLN A 1 299 ? -7.757 -9.965 2.955 1.00 93.81 299 GLN A N 1
ATOM 2309 C CA . GLN A 1 299 ? -6.900 -9.676 1.808 1.00 93.81 299 GLN A CA 1
ATOM 2310 C C . GLN A 1 299 ? -5.514 -9.158 2.213 1.00 93.81 299 GLN A C 1
ATOM 2312 O O . GLN A 1 299 ? -4.605 -9.153 1.393 1.00 93.81 299 GLN A O 1
ATOM 2317 N N . TRP A 1 300 ? -5.316 -8.683 3.447 1.00 96.44 300 TRP A N 1
ATOM 2318 C CA . TRP A 1 300 ? -4.115 -7.932 3.829 1.00 96.44 300 TRP A CA 1
ATOM 2319 C C . TRP A 1 300 ? -2.826 -8.687 3.507 1.00 96.44 300 TRP A C 1
ATOM 2321 O O . TRP A 1 300 ? -1.985 -8.209 2.747 1.00 96.44 300 TRP A O 1
ATOM 2331 N N . ALA A 1 301 ? -2.712 -9.913 4.012 1.00 92.19 301 ALA A N 1
ATOM 2332 C CA . ALA A 1 301 ? -1.527 -10.737 3.847 1.00 92.19 301 ALA A CA 1
ATOM 2333 C C . ALA A 1 301 ? -1.722 -11.943 2.912 1.00 92.19 301 ALA A C 1
ATOM 2335 O O . ALA A 1 301 ? -0.907 -12.863 2.948 1.00 92.19 301 ALA A O 1
ATOM 2336 N N . SER A 1 302 ? -2.762 -11.935 2.071 1.00 79.38 302 SER A N 1
ATOM 2337 C CA . SER A 1 302 ? -2.989 -12.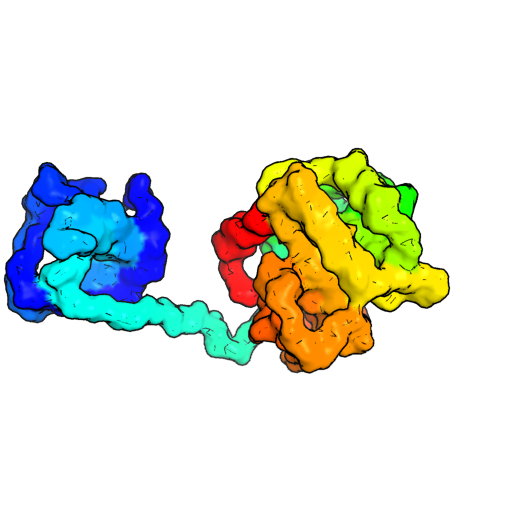967 1.046 1.00 79.38 302 SER A CA 1
ATOM 2338 C C . SER A 1 302 ? -1.977 -12.890 -0.090 1.00 79.38 302 SER A C 1
ATOM 2340 O O . SER A 1 302 ? -1.696 -11.740 -0.518 1.00 79.38 302 SER A O 1
#